Protein AF-0000000079571128 (afdb_homodimer)

Secondary structure (DSSP, 8-state):
--EEEEEE--TT--HHHHHHHHHHHTT-SEEEEEEES-S--SSGGGGTSS-THHHHH--S-HHHHHHHHHHHTTT-SS-EEEEEE-TT-GGGHHHHS-TTPEEEEEESSHHHHHHHHHHHHTT-EEEEEE--GGG---HHHHHHHHHHT---TTTS-HHHHHHHHHHHHHHH-/--EEEEEE--TT--HHHHHHHHHHHTT-SEEEEEEES-S--SSGGGGSSS--TTGGG--S-HHHHHHHHHHHTTT-SS-EEEEEE-TT-GGGHHHHS-TTPEEEEEESSHHHHHHHHHHHHTT-EEEEEE--GGG---HHHHHHHHHHT---TTTS-HHHHHHHHHHHHHHH-

Foldseek 3Di:
DAEAEEEEQPLPPWDVNLVLLQVRLVVGQEYEYEHEPQDLPPDPVPPDDDCPPSCLSRVDHSVLNVLLVVLSCPPHPHHYHYFYAYLVCLVCRCVTPNLNYEYEFEDPDVVRVVVQVSNVVSRHHYDYHYDHNVPDADSVNVSVCVVVVHDCVVIHPPSSVVSVVVVVVVVVD/DAEAEEEEQPLPPWDVNLVLLQVRLVVGQEYEYEHEPQDLVPQPVPPDDDPNPSCLSRVDHSVLNVLLVVLSCPPHPHHYHYFYAYLVCLVCRCVTPNLNYEYEFEDLDVVRVVVQVSNVVSRHHYDYHYDHNVPDADSVNVSVCVVVVHDCVVIHPPSSVVSVVVVVVVVVD

Nearest PDB structures (foldseek):
  1m8k-assembly1_A  TM=7.897E-01  e=5.156E-08  Methanothermobacter thermautotrophicus
  3nba-assembly2_B  TM=7.333E-01  e=2.481E-07  Mycobacterium tuberculosis
  7yy8-assembly1_B-2  TM=7.294E-01  e=2.642E-07  Mycobacteroides abscessus
  2qjo-assembly1_B-2  TM=7.359E-01  e=4.651E-07  Synechocystis sp. PCC 6803
  5o0c-assembly1_C  TM=7.384E-01  e=4.651E-07  Mycobacteroides abscessus ATCC 19977

Organism: NCBI:txid1891644

Structure (mmCIF, N/CA/C/O backbone):
data_AF-0000000079571128-model_v1
#
loop_
_entity.id
_entity.type
_entity.pdbx_description
1 polymer 'Adenylyltransferase/cytidyltransferase family protein'
#
loop_
_atom_site.group_PDB
_atom_site.id
_atom_site.type_symbol
_atom_site.label_atom_id
_atom_site.label_alt_id
_atom_site.label_comp_id
_atom_site.label_asym_id
_atom_site.label_entity_id
_atom_site.label_seq_id
_atom_site.pdbx_PDB_ins_code
_atom_site.Cartn_x
_atom_site.Cartn_y
_atom_site.Cartn_z
_atom_site.occupancy
_atom_site.B_iso_or_equiv
_atom_site.auth_seq_id
_atom_site.auth_comp_id
_atom_site.auth_asym_id
_atom_site.auth_atom_id
_atom_site.pdbx_PDB_model_num
ATOM 1 N N . MET A 1 1 ? 20.047 -2.426 5.281 1 88.81 1 MET A N 1
ATOM 2 C CA . MET A 1 1 ? 18.891 -3.318 5.266 1 88.81 1 MET A CA 1
ATOM 3 C C . MET A 1 1 ? 18.719 -3.967 3.896 1 88.81 1 MET A C 1
ATOM 5 O O . MET A 1 1 ? 18.734 -3.279 2.873 1 88.81 1 MET A O 1
ATOM 9 N N . SER A 1 2 ? 18.703 -5.371 3.82 1 96.94 2 SER A N 1
ATOM 10 C CA . SER A 1 2 ? 18.5 -6.07 2.555 1 96.94 2 SER A CA 1
ATOM 11 C C . SER A 1 2 ? 17.016 -6.219 2.238 1 96.94 2 SER A C 1
ATOM 13 O O . SER A 1 2 ? 16.219 -6.461 3.135 1 96.94 2 SER A O 1
ATOM 15 N N . LEU A 1 3 ? 16.719 -6.055 0.948 1 98.25 3 LEU A N 1
ATOM 16 C CA . LEU A 1 3 ? 15.32 -6.059 0.52 1 98.25 3 LEU A CA 1
ATOM 17 C C . LEU A 1 3 ? 15.062 -7.168 -0.492 1 98.25 3 LEU A C 1
ATOM 19 O O . LEU A 1 3 ? 15.875 -7.387 -1.397 1 98.25 3 LEU A O 1
ATOM 23 N N . ALA A 1 4 ? 14.023 -7.891 -0.312 1 98.88 4 ALA A N 1
ATOM 24 C CA . ALA A 1 4 ? 13.484 -8.812 -1.306 1 98.88 4 ALA A CA 1
ATOM 25 C C . ALA A 1 4 ? 12.102 -8.367 -1.782 1 98.88 4 ALA A C 1
ATOM 27 O O . ALA A 1 4 ? 11.367 -7.715 -1.038 1 98.88 4 ALA A O 1
ATOM 28 N N . CYS A 1 5 ? 11.812 -8.75 -2.994 1 98.88 5 CYS A N 1
ATOM 29 C CA . CYS A 1 5 ? 10.523 -8.359 -3.541 1 98.88 5 CYS A CA 1
ATOM 30 C C . CYS A 1 5 ? 9.898 -9.5 -4.34 1 98.88 5 CYS A C 1
ATOM 32 O O . CYS A 1 5 ? 10.594 -10.188 -5.086 1 98.88 5 CYS A O 1
ATOM 34 N N . VAL A 1 6 ? 8.664 -9.695 -4.105 1 98.81 6 VAL A N 1
ATOM 35 C CA . VAL A 1 6 ? 7.855 -10.578 -4.941 1 98.81 6 VAL A CA 1
ATOM 36 C C . VAL A 1 6 ? 6.734 -9.773 -5.602 1 98.81 6 VAL A C 1
ATOM 38 O O . VAL A 1 6 ? 5.984 -9.07 -4.922 1 98.81 6 VAL A O 1
ATOM 41 N N . THR A 1 7 ? 6.656 -9.891 -6.918 1 98.25 7 THR A N 1
ATOM 42 C CA . THR A 1 7 ? 5.617 -9.188 -7.656 1 98.25 7 THR A CA 1
ATOM 43 C C . THR A 1 7 ? 4.551 -10.156 -8.156 1 98.25 7 THR A C 1
ATOM 45 O O . THR A 1 7 ? 4.852 -11.312 -8.461 1 98.25 7 THR A O 1
ATOM 48 N N . GLY A 1 8 ? 3.34 -9.68 -8.188 1 96.62 8 GLY A N 1
ATOM 49 C CA . GLY A 1 8 ? 2.223 -10.461 -8.695 1 96.62 8 GLY A CA 1
ATOM 50 C C . GLY A 1 8 ? 0.918 -9.688 -8.727 1 96.62 8 GLY A C 1
ATOM 51 O O . GLY A 1 8 ? 0.797 -8.641 -8.094 1 96.62 8 GLY A O 1
ATOM 52 N N . ARG A 1 9 ? -0.008 -10.25 -9.5 1 95.12 9 ARG A N 1
ATOM 53 C CA . ARG A 1 9 ? -1.329 -9.625 -9.531 1 95.12 9 ARG A CA 1
ATOM 54 C C . ARG A 1 9 ? -2.1 -9.922 -8.25 1 95.12 9 ARG A C 1
ATOM 56 O O . ARG A 1 9 ? -2.904 -9.102 -7.801 1 95.12 9 ARG A O 1
ATOM 63 N N . PHE A 1 10 ? -2.037 -11.117 -7.695 1 97.19 10 PHE A N 1
ATOM 64 C CA . PHE A 1 10 ? -2.643 -11.547 -6.438 1 97.19 10 PHE A CA 1
ATOM 65 C C . PHE A 1 10 ? -4.16 -11.406 -6.492 1 97.19 10 PHE A C 1
ATOM 67 O O . PHE A 1 10 ? -4.762 -10.773 -5.621 1 97.19 10 PHE A O 1
ATOM 74 N N . GLN A 1 11 ? -4.758 -12.172 -7.457 1 94.88 11 GLN A N 1
ATOM 75 C CA . GLN A 1 11 ? -6.184 -12.078 -7.742 1 94.88 11 GLN A CA 1
ATOM 76 C C . GLN A 1 11 ? -6.875 -13.43 -7.543 1 94.88 11 GLN A C 1
ATOM 78 O O . GLN A 1 11 ? -7.617 -13.891 -8.414 1 94.88 11 GLN A O 1
ATOM 83 N N . PRO A 1 12 ? -6.777 -14.117 -6.543 1 96.38 12 PRO A N 1
ATOM 84 C CA . PRO A 1 12 ? -6.168 -13.68 -5.285 1 96.38 12 PRO A CA 1
ATOM 85 C C . PRO A 1 12 ? -4.809 -14.32 -5.027 1 96.38 12 PRO A C 1
ATOM 87 O O . PRO A 1 12 ? -4.348 -15.141 -5.824 1 96.38 12 PRO A O 1
ATOM 90 N N . VAL A 1 13 ? -4.172 -13.867 -3.965 1 98.12 13 VAL A N 1
ATOM 91 C CA . VAL A 1 13 ? -2.975 -14.539 -3.465 1 98.12 13 VAL A CA 1
ATOM 92 C C . VAL A 1 13 ? -3.305 -15.984 -3.109 1 98.12 13 VAL A C 1
ATOM 94 O O . VAL A 1 13 ? -4.398 -16.281 -2.619 1 98.12 13 VAL A O 1
ATOM 97 N N . HIS A 1 14 ? -2.422 -16.891 -3.344 1 97.75 14 HIS A N 1
ATOM 98 C CA . HIS A 1 14 ? -2.631 -18.297 -3.045 1 97.75 14 HIS A CA 1
ATOM 99 C C . HIS A 1 14 ? -1.377 -18.922 -2.441 1 97.75 14 HIS A C 1
ATOM 101 O O . HIS A 1 14 ? -0.387 -18.234 -2.197 1 97.75 14 HIS A O 1
ATOM 107 N N . ARG A 1 15 ? -1.42 -20.203 -2.174 1 97.25 15 ARG A N 1
ATOM 108 C CA . ARG A 1 15 ? -0.417 -20.891 -1.362 1 97.25 15 ARG A CA 1
ATOM 109 C C . ARG A 1 15 ? 0.962 -20.797 -2.004 1 97.25 15 ARG A C 1
ATOM 111 O O . ARG A 1 15 ? 1.968 -20.641 -1.309 1 97.25 15 ARG A O 1
ATOM 118 N N . GLN A 1 16 ? 1.029 -20.906 -3.279 1 97.06 16 GLN A N 1
ATOM 119 C CA . GLN A 1 16 ? 2.334 -20.906 -3.932 1 97.06 16 GLN A CA 1
ATOM 120 C C . GLN A 1 16 ? 2.963 -19.516 -3.904 1 97.06 16 GLN A C 1
ATOM 122 O O . GLN A 1 16 ? 4.188 -19.391 -3.924 1 97.06 16 GLN A O 1
ATOM 127 N N . HIS A 1 17 ? 2.131 -18.438 -3.906 1 97.88 17 HIS A N 1
ATOM 128 C CA . HIS A 1 17 ? 2.668 -17.109 -3.629 1 97.88 17 HIS A CA 1
ATOM 129 C C . HIS A 1 17 ? 3.299 -17.047 -2.242 1 97.88 17 HIS A C 1
ATOM 131 O O . HIS A 1 17 ? 4.414 -16.547 -2.084 1 97.88 17 HIS A O 1
ATOM 137 N N . VAL A 1 18 ? 2.58 -17.594 -1.274 1 98.12 18 VAL A N 1
ATOM 138 C CA . VAL A 1 18 ? 3.027 -17.531 0.113 1 98.12 18 VAL A CA 1
ATOM 139 C C . VAL A 1 18 ? 4.344 -18.297 0.263 1 98.12 18 VAL A C 1
ATOM 141 O O . VAL A 1 18 ? 5.25 -17.844 0.969 1 98.12 18 VAL A O 1
ATOM 144 N N . GLU A 1 19 ? 4.422 -19.406 -0.371 1 97.12 19 GLU A N 1
ATOM 145 C CA . GLU A 1 19 ? 5.684 -20.141 -0.37 1 97.12 19 GLU A CA 1
ATOM 146 C C . GLU A 1 19 ? 6.828 -19.281 -0.884 1 97.12 19 GLU A C 1
ATOM 148 O O . GLU A 1 19 ? 7.922 -19.297 -0.321 1 97.12 19 GLU A O 1
ATOM 153 N N . LEU A 1 20 ? 6.578 -18.547 -1.924 1 98.19 20 LEU A N 1
ATOM 154 C CA . LEU A 1 20 ? 7.59 -17.672 -2.504 1 98.19 20 LEU A CA 1
ATOM 155 C C . LEU A 1 20 ? 7.914 -16.516 -1.566 1 98.19 20 LEU A C 1
ATOM 157 O O . LEU A 1 20 ? 9.07 -16.094 -1.464 1 98.19 20 LEU A O 1
ATOM 161 N N . PHE A 1 21 ? 6.863 -15.969 -0.876 1 98.75 21 PHE A N 1
ATOM 162 C CA . PHE A 1 21 ? 7.09 -14.938 0.132 1 98.75 21 PHE A CA 1
ATOM 163 C C . PHE A 1 21 ? 8.078 -15.422 1.188 1 98.75 21 PHE A C 1
ATOM 165 O O . PHE A 1 21 ? 9.039 -14.719 1.517 1 98.75 21 PHE A O 1
ATOM 172 N N . ILE A 1 22 ? 7.84 -16.625 1.627 1 98.31 22 ILE A N 1
ATOM 173 C CA . ILE A 1 22 ? 8.648 -17.188 2.703 1 98.31 22 ILE A CA 1
ATOM 174 C C . ILE A 1 22 ? 10.078 -17.406 2.215 1 98.31 22 ILE A C 1
ATOM 176 O O . ILE A 1 22 ? 11.039 -17.062 2.908 1 98.31 22 ILE A O 1
ATOM 180 N N . ARG A 1 23 ? 10.188 -17.922 1.008 1 97.81 23 ARG A N 1
ATOM 181 C CA . ARG A 1 23 ? 11.5 -18.141 0.417 1 97.81 23 ARG A CA 1
ATOM 182 C C . ARG A 1 23 ? 12.266 -16.828 0.298 1 97.81 23 ARG A C 1
ATOM 184 O O . ARG A 1 23 ? 13.445 -16.75 0.653 1 97.81 23 ARG A O 1
ATOM 191 N N . ALA A 1 24 ? 11.656 -15.789 -0.215 1 98.62 24 ALA A N 1
ATOM 192 C CA . ALA A 1 24 ? 12.266 -14.469 -0.375 1 98.62 24 ALA A CA 1
ATOM 193 C C . ALA A 1 24 ? 12.625 -13.867 0.979 1 98.62 24 ALA A C 1
ATOM 195 O O . ALA A 1 24 ? 13.703 -13.297 1.142 1 98.62 24 ALA A O 1
ATOM 196 N N . ALA A 1 25 ? 11.758 -14.039 1.938 1 98.44 25 ALA A N 1
ATOM 197 C CA . ALA A 1 25 ? 11.922 -13.469 3.271 1 98.44 25 ALA A CA 1
ATOM 198 C C . ALA A 1 25 ? 13.133 -14.078 3.977 1 98.44 25 ALA A C 1
ATOM 200 O O . ALA A 1 25 ? 13.75 -13.438 4.828 1 9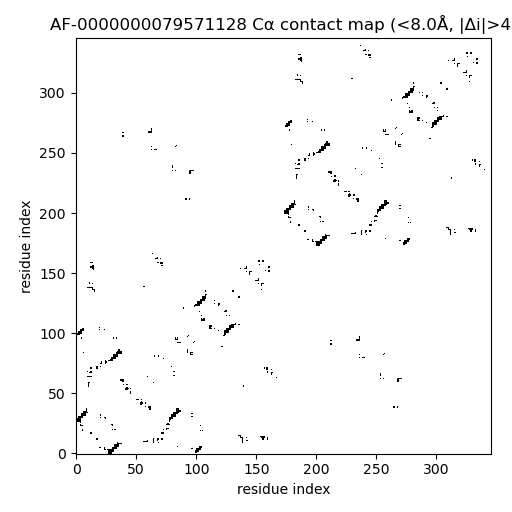8.44 25 ALA A O 1
ATOM 201 N N . GLN A 1 26 ? 13.469 -15.273 3.611 1 97.81 26 GLN A N 1
ATOM 202 C CA . GLN A 1 26 ? 14.609 -15.945 4.215 1 97.81 26 GLN A CA 1
ATOM 203 C C . GLN A 1 26 ? 15.922 -15.328 3.752 1 97.81 26 GLN A C 1
ATOM 205 O O . GLN A 1 26 ? 16.969 -15.555 4.363 1 97.81 26 GLN A O 1
ATOM 210 N N . GLU A 1 27 ? 15.844 -14.508 2.771 1 97.88 27 GLU A N 1
ATOM 211 C CA . GLU A 1 27 ? 17.062 -13.992 2.17 1 97.88 27 GLU A CA 1
ATOM 212 C C . GLU A 1 27 ? 17.188 -12.484 2.355 1 97.88 27 GLU A C 1
ATOM 214 O O . GLU A 1 27 ? 18.078 -11.852 1.781 1 97.88 27 GLU A O 1
ATOM 219 N N . ALA A 1 28 ? 16.328 -11.883 3.111 1 98.5 28 ALA A N 1
ATOM 220 C CA . ALA A 1 28 ? 16.344 -10.43 3.252 1 98.5 28 ALA A CA 1
ATOM 221 C C . ALA A 1 28 ? 15.805 -10 4.613 1 98.5 28 ALA A C 1
ATOM 223 O O . ALA A 1 28 ? 15.094 -10.766 5.27 1 98.5 28 ALA A O 1
ATOM 224 N N . ASP A 1 29 ? 16.125 -8.789 5.023 1 97.56 29 ASP A N 1
ATOM 225 C CA . ASP A 1 29 ? 15.656 -8.219 6.277 1 97.56 29 ASP A CA 1
ATOM 226 C C . ASP A 1 29 ? 14.211 -7.73 6.156 1 97.56 29 ASP A C 1
ATOM 228 O O . ASP A 1 29 ? 13.531 -7.52 7.16 1 97.56 29 ASP A O 1
ATOM 232 N N . HIS A 1 30 ? 13.781 -7.504 4.938 1 98.12 30 HIS A N 1
ATOM 233 C CA . HIS A 1 30 ? 12.477 -6.914 4.664 1 98.12 30 HIS A CA 1
ATOM 234 C C . HIS A 1 30 ? 11.906 -7.43 3.35 1 98.12 30 HIS A C 1
ATOM 236 O O . HIS A 1 30 ? 12.625 -7.535 2.352 1 98.12 30 HIS A O 1
ATOM 242 N N . LEU A 1 31 ? 10.633 -7.762 3.371 1 98.81 31 LEU A N 1
ATOM 243 C CA . LEU A 1 31 ? 9.969 -8.258 2.174 1 98.81 31 LEU A CA 1
ATOM 244 C C . LEU A 1 31 ? 9.008 -7.219 1.613 1 98.81 31 LEU A C 1
ATOM 246 O O . LEU A 1 31 ? 8.188 -6.66 2.35 1 98.81 31 LEU A O 1
ATOM 250 N N . ILE A 1 32 ? 9.164 -6.965 0.354 1 98.88 32 ILE A N 1
ATOM 251 C CA . ILE A 1 32 ? 8.211 -6.133 -0.375 1 98.88 32 ILE A CA 1
ATOM 252 C C . ILE A 1 32 ? 7.312 -7.012 -1.241 1 98.88 32 ILE A C 1
ATOM 254 O O . ILE A 1 32 ? 7.805 -7.84 -2.016 1 98.88 32 ILE A O 1
ATOM 258 N N . VAL A 1 33 ? 6.051 -6.938 -1.034 1 98.94 33 VAL A N 1
ATOM 259 C CA . VAL A 1 33 ? 5.066 -7.57 -1.906 1 98.94 33 VAL A CA 1
ATOM 260 C C . VAL A 1 33 ? 4.426 -6.516 -2.811 1 98.94 33 VAL A C 1
ATOM 262 O O . VAL A 1 33 ? 3.732 -5.617 -2.334 1 98.94 33 VAL A O 1
ATOM 265 N N . ALA A 1 34 ? 4.691 -6.648 -4.07 1 98.81 34 ALA A N 1
ATOM 266 C CA . ALA A 1 34 ? 4.32 -5.605 -5.023 1 98.81 34 ALA A CA 1
ATOM 267 C C . ALA A 1 34 ? 3.174 -6.062 -5.918 1 98.81 34 ALA A C 1
ATOM 269 O O . ALA A 1 34 ? 3.32 -7.02 -6.688 1 98.81 34 ALA A O 1
ATOM 270 N N . ILE A 1 35 ? 2.055 -5.395 -5.824 1 98.31 35 ILE A N 1
ATOM 271 C CA . ILE A 1 35 ? 0.854 -5.742 -6.578 1 98.31 35 ILE A CA 1
ATOM 272 C C . ILE A 1 35 ? 0.946 -5.172 -7.988 1 98.31 35 ILE A C 1
ATOM 274 O O . ILE A 1 35 ? 0.92 -3.951 -8.172 1 98.31 35 ILE A O 1
ATOM 278 N N . THR A 1 36 ? 1.021 -6.066 -8.953 1 96.25 36 THR A N 1
ATOM 279 C CA . THR A 1 36 ? 1.07 -5.625 -10.336 1 96.25 36 THR A CA 1
ATOM 280 C C . THR A 1 36 ? -0.332 -5.328 -10.859 1 96.25 36 THR A C 1
ATOM 282 O O . THR A 1 36 ? -1.322 -5.809 -10.305 1 96.25 36 THR A O 1
ATOM 285 N N . ASN A 1 37 ? -0.408 -4.41 -11.891 1 90.38 37 ASN A N 1
ATOM 286 C CA . ASN A 1 37 ? -1.689 -3.99 -12.445 1 90.38 37 ASN A CA 1
ATOM 287 C C . ASN A 1 37 ? -2.658 -3.549 -11.352 1 90.38 37 ASN A C 1
ATOM 289 O O . ASN A 1 37 ? -3.754 -4.098 -11.227 1 90.38 37 ASN A O 1
ATOM 293 N N . PRO A 1 38 ? -2.295 -2.529 -10.672 1 93.88 38 PRO A N 1
ATOM 294 C CA . PRO A 1 38 ? -3.066 -2.158 -9.484 1 93.88 38 PRO A CA 1
ATOM 295 C C . PRO A 1 38 ? -4.441 -1.586 -9.828 1 93.88 38 PRO A C 1
ATOM 297 O O . PRO A 1 38 ? -5.371 -1.688 -9.023 1 93.88 38 PRO A O 1
ATOM 300 N N . ASP A 1 39 ? -4.559 -0.926 -10.961 1 88.06 39 ASP A N 1
ATOM 301 C CA . ASP A 1 39 ? -5.844 -0.371 -11.375 1 88.06 39 ASP A CA 1
ATOM 302 C C . ASP A 1 39 ? -6.703 -1.431 -12.062 1 88.06 39 ASP A C 1
ATOM 304 O O . ASP A 1 39 ? -6.219 -2.164 -12.93 1 88.06 39 ASP A O 1
ATOM 308 N N . PRO A 1 40 ? -7.859 -1.557 -11.562 1 68.69 40 PRO A N 1
ATOM 309 C CA . PRO A 1 40 ? -8.672 -2.561 -12.25 1 68.69 40 PRO A CA 1
ATOM 310 C C . PRO A 1 40 ? -8.945 -2.195 -13.711 1 68.69 40 PRO A C 1
ATOM 312 O O . PRO A 1 40 ? -9.141 -1.021 -14.031 1 68.69 40 PRO A O 1
ATOM 315 N N . GLY A 1 41 ? -8.25 -1.6 -14.688 1 52.97 41 GLY A N 1
ATOM 316 C CA . GLY A 1 41 ? -8.766 -1.247 -16 1 52.97 41 GLY A CA 1
ATOM 317 C C . GLY A 1 41 ? -10.234 -1.599 -16.172 1 52.97 41 GLY A C 1
ATOM 318 O O . GLY A 1 41 ? -11.062 -0.722 -16.438 1 52.97 41 GLY A O 1
ATOM 319 N N . ALA A 1 42 ? -10.602 -2.912 -16.844 1 39.16 42 ALA A N 1
ATOM 320 C CA . ALA A 1 42 ? -11.484 -3.613 -17.766 1 39.16 42 ALA A CA 1
ATOM 321 C C . ALA A 1 42 ? -12.719 -4.145 -17.047 1 39.16 42 ALA A C 1
ATOM 323 O O . ALA A 1 42 ? -13.453 -4.977 -17.578 1 39.16 42 ALA A O 1
ATOM 324 N N . ARG A 1 43 ? -12.875 -3.854 -15.914 1 38 43 ARG A N 1
ATOM 325 C CA . ARG A 1 43 ? -14.086 -4.508 -15.422 1 38 43 ARG A CA 1
ATOM 326 C C . ARG A 1 43 ? -15.328 -3.936 -16.078 1 38 43 ARG A C 1
ATOM 328 O O . ARG A 1 43 ? -16.297 -4.66 -16.328 1 38 43 ARG A O 1
ATOM 335 N N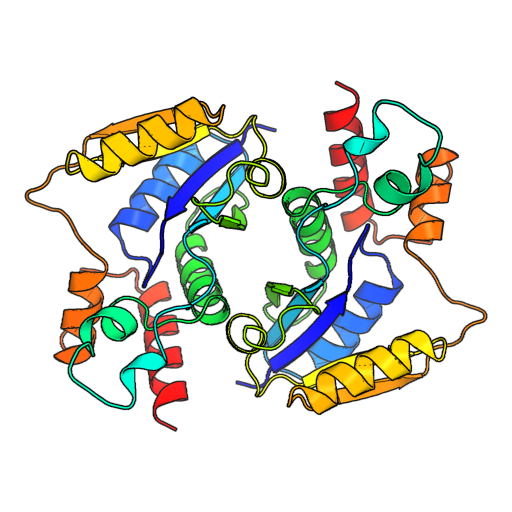 . HIS A 1 44 ? -15.555 -2.559 -15.852 1 36.84 44 HIS A N 1
ATOM 336 C CA . HIS A 1 44 ? -16.875 -2.002 -16.125 1 36.84 44 HIS A CA 1
ATOM 337 C C . HIS A 1 44 ? -17.25 -2.186 -17.594 1 36.84 44 HIS A C 1
ATOM 339 O O . HIS A 1 44 ? -18.375 -1.873 -17.984 1 36.84 44 HIS A O 1
ATOM 345 N N . LEU A 1 45 ? -16.375 -2.021 -18.547 1 34.47 45 LEU A N 1
ATOM 346 C CA . LEU A 1 45 ? -17.156 -2.168 -19.766 1 34.47 45 LEU A CA 1
ATOM 347 C C . LEU A 1 45 ? -18.016 -3.418 -19.719 1 34.47 45 LEU A C 1
ATOM 349 O O . LEU A 1 45 ? -18.625 -3.809 -20.719 1 34.47 45 LEU A O 1
ATOM 353 N N . ALA A 1 46 ? -17.609 -4.219 -18.719 1 31.39 46 ALA A N 1
ATOM 354 C CA . ALA A 1 46 ? -18.359 -5.457 -18.922 1 31.39 46 ALA A CA 1
ATOM 355 C C . ALA A 1 46 ? -19.812 -5.293 -18.531 1 31.39 46 ALA A C 1
ATOM 357 O O . ALA A 1 46 ? -20.547 -6.281 -18.359 1 31.39 46 ALA A O 1
ATOM 358 N N . LYS A 1 47 ? -20.266 -4.188 -17.922 1 37.75 47 LYS A N 1
ATOM 359 C CA . LYS A 1 47 ? -21.688 -4.41 -17.703 1 37.75 47 LYS A CA 1
ATOM 360 C C . LYS A 1 47 ? -22.344 -4.996 -18.953 1 37.75 47 LYS A C 1
ATOM 362 O O . LYS A 1 47 ? -23.5 -5.441 -18.891 1 37.75 47 LYS A O 1
ATOM 367 N N . GLN A 1 48 ? -22.281 -4.305 -20.109 1 31.81 48 GLN A N 1
ATOM 368 C CA . GLN A 1 48 ? -23.141 -4.73 -21.203 1 31.81 48 GLN A CA 1
ATOM 369 C C . GLN A 1 48 ? -22.75 -6.117 -21.703 1 31.81 48 GLN A C 1
ATOM 371 O O . GLN A 1 48 ? -23.609 -6.977 -21.906 1 31.81 48 GLN A O 1
ATOM 376 N N . SER A 1 49 ? -21.906 -6.117 -22.953 1 30.03 49 SER A N 1
ATOM 377 C CA . SER A 1 49 ? -21.812 -7.25 -23.875 1 30.03 49 SER A CA 1
ATOM 378 C C . SER A 1 49 ? -21.047 -8.414 -23.219 1 30.03 49 SER A C 1
ATOM 380 O O . SER A 1 49 ? -20.438 -8.25 -22.172 1 30.03 49 SER A O 1
ATOM 382 N N . ALA A 1 50 ? -20.453 -9.32 -24.141 1 32.88 50 ALA A N 1
ATOM 383 C CA . ALA A 1 50 ? -19.984 -10.695 -24.25 1 32.88 50 ALA A CA 1
ATOM 384 C C . ALA A 1 50 ? -18.766 -10.93 -23.359 1 32.88 50 ALA A C 1
ATOM 386 O O . ALA A 1 50 ? -18.312 -12.07 -23.203 1 32.88 50 ALA A O 1
ATOM 387 N N . HIS A 1 51 ? -17.734 -9.992 -23.141 1 34.66 51 HIS A N 1
ATOM 388 C CA . HIS A 1 51 ? -16.406 -10.383 -22.688 1 34.66 51 HIS A CA 1
ATOM 389 C C . HIS A 1 51 ? -16.312 -10.359 -21.156 1 34.66 51 HIS A C 1
ATOM 391 O O . HIS A 1 51 ? -15.891 -9.359 -20.578 1 34.66 51 HIS A O 1
ATOM 397 N N . ARG A 1 52 ? -17.094 -10.836 -20.312 1 38.56 52 ARG A N 1
ATOM 398 C CA . ARG A 1 52 ? -17.188 -11.453 -19 1 38.56 52 ARG A CA 1
ATOM 399 C C . ARG A 1 52 ? -15.82 -11.93 -18.516 1 38.56 52 ARG A C 1
ATOM 401 O O . ARG A 1 52 ? -15.633 -12.242 -17.344 1 38.56 52 ARG A O 1
ATOM 408 N N . HIS A 1 53 ? -14.953 -12.203 -19.453 1 40.84 53 HIS A N 1
ATOM 409 C CA . HIS A 1 53 ? -13.719 -12.922 -19.156 1 40.84 53 HIS A CA 1
ATOM 410 C C . HIS A 1 53 ? -12.734 -12.039 -18.406 1 40.84 53 HIS A C 1
ATOM 412 O O . HIS A 1 53 ? -12.031 -12.508 -17.516 1 40.84 53 HIS A O 1
ATOM 418 N N . LEU A 1 54 ? -12.625 -10.625 -18.719 1 46.84 54 LEU A N 1
ATOM 419 C CA . LEU A 1 54 ? -11.562 -9.797 -18.172 1 46.84 54 LEU A CA 1
ATOM 420 C C . LEU A 1 54 ? -11.875 -9.398 -16.734 1 46.84 54 LEU A C 1
ATOM 422 O O . LEU A 1 54 ? -10.992 -9.406 -15.875 1 46.84 54 LEU A O 1
ATOM 426 N N . GLU A 1 55 ? -13.102 -8.977 -16.375 1 53.56 55 GLU A N 1
ATOM 427 C CA . GLU A 1 55 ? -13.539 -8.75 -14.992 1 53.56 55 GLU A CA 1
ATOM 428 C C . GLU A 1 55 ? -13.445 -10.031 -14.164 1 53.56 55 GLU A C 1
ATOM 430 O O . GLU A 1 55 ? -13.109 -9.984 -12.984 1 53.56 55 GLU A O 1
ATOM 435 N N . SER A 1 56 ? -13.508 -11.07 -14.977 1 63.62 56 SER A N 1
ATOM 436 C CA . SER A 1 56 ? -13.484 -12.367 -14.305 1 63.62 56 SER A CA 1
ATOM 437 C C . SER A 1 56 ? -12.078 -12.727 -13.836 1 63.62 56 SER A C 1
ATOM 439 O O . SER A 1 56 ? -11.914 -13.484 -12.883 1 63.62 56 SER A O 1
ATOM 441 N N . ALA A 1 57 ? -11.195 -11.953 -14.523 1 70.75 57 ALA A N 1
ATOM 442 C CA . ALA A 1 57 ? -9.82 -12.305 -14.164 1 70.75 57 ALA A CA 1
ATOM 443 C C . ALA A 1 57 ? -9.305 -11.438 -13.023 1 70.75 57 ALA A C 1
ATOM 445 O O . ALA A 1 57 ? -8.305 -11.766 -12.383 1 70.75 57 ALA A O 1
ATOM 446 N N . ASN A 1 58 ? -10.016 -10.312 -12.773 1 75.81 58 ASN A N 1
ATOM 447 C CA . ASN A 1 58 ? -9.578 -9.367 -11.742 1 75.81 58 ASN A CA 1
ATOM 448 C C . ASN A 1 58 ? -10.742 -8.922 -10.859 1 75.81 58 ASN A C 1
ATOM 450 O O . ASN A 1 58 ? -11.031 -7.73 -10.773 1 75.81 58 ASN A O 1
ATOM 454 N N . PRO A 1 59 ? -11.219 -9.875 -10.141 1 86.75 59 PRO A N 1
ATOM 455 C CA . PRO A 1 59 ? -12.445 -9.562 -9.406 1 86.75 59 PRO A CA 1
ATOM 456 C C . PRO A 1 59 ? -12.188 -8.734 -8.148 1 86.75 59 PRO A C 1
ATOM 458 O O . PRO A 1 59 ? -13.109 -8.125 -7.605 1 86.75 59 PRO A O 1
ATOM 461 N N . PHE A 1 60 ? -10.977 -8.695 -7.668 1 94 60 PHE A N 1
ATOM 462 C CA . PHE A 1 60 ? -10.719 -8.031 -6.398 1 94 60 PHE A CA 1
ATOM 463 C C . PHE A 1 60 ? -10.07 -6.664 -6.625 1 94 60 PHE A C 1
ATOM 465 O O . PHE A 1 60 ? -9.141 -6.539 -7.418 1 94 60 PHE A O 1
ATOM 472 N N . SER A 1 61 ? -10.617 -5.645 -5.934 1 95 61 SER A N 1
ATOM 473 C CA . SER A 1 61 ? -10.031 -4.309 -5.957 1 95 61 SER A CA 1
ATOM 474 C C . SER A 1 61 ? -8.648 -4.293 -5.301 1 95 61 SER A C 1
ATOM 476 O O . SER A 1 61 ? -8.25 -5.273 -4.672 1 95 61 SER A O 1
ATOM 478 N N . TYR A 1 62 ? -7.934 -3.23 -5.527 1 97.12 62 TYR A N 1
ATOM 479 C CA . TYR A 1 62 ? -6.637 -3.096 -4.871 1 97.12 62 TYR A CA 1
ATOM 480 C C . TYR A 1 62 ? -6.777 -3.244 -3.359 1 97.12 62 TYR A C 1
ATOM 482 O O . TYR A 1 62 ? -5.996 -3.959 -2.727 1 97.12 62 TYR A O 1
ATOM 490 N N . PHE A 1 63 ? -7.797 -2.566 -2.77 1 97 63 PHE A N 1
ATOM 491 C CA . PHE A 1 63 ? -8.039 -2.637 -1.334 1 97 63 PHE A CA 1
ATOM 492 C C . PHE A 1 63 ? -8.242 -4.082 -0.89 1 97 63 PHE A C 1
ATOM 494 O O . PHE A 1 63 ? -7.625 -4.531 0.076 1 97 63 PHE A O 1
ATOM 501 N N . GLU A 1 64 ? -9.039 -4.789 -1.588 1 96.38 64 GLU A N 1
ATOM 502 C CA . GLU A 1 64 ? -9.336 -6.176 -1.246 1 96.38 64 GLU A CA 1
ATOM 503 C C . GLU A 1 64 ? -8.094 -7.055 -1.372 1 96.38 64 GLU A C 1
ATOM 505 O O . GLU A 1 64 ? -7.863 -7.93 -0.536 1 96.38 64 GLU A O 1
ATOM 510 N N . ARG A 1 65 ? -7.34 -6.797 -2.402 1 97.88 65 ARG A N 1
ATOM 511 C CA . ARG A 1 65 ? -6.109 -7.562 -2.588 1 97.88 65 ARG A CA 1
ATOM 512 C C . ARG A 1 65 ? -5.137 -7.32 -1.438 1 97.88 65 ARG A C 1
ATOM 514 O O . ARG A 1 65 ? -4.465 -8.25 -0.983 1 97.88 65 ARG A O 1
ATOM 521 N N . VAL A 1 66 ? -5.066 -6.094 -0.942 1 98.5 66 VAL A N 1
ATOM 522 C CA . VAL A 1 66 ? -4.203 -5.789 0.194 1 98.5 66 VAL A CA 1
ATOM 523 C C . VAL A 1 66 ? -4.688 -6.547 1.428 1 98.5 66 VAL A C 1
ATOM 525 O O . VAL A 1 66 ? -3.883 -7.102 2.18 1 98.5 66 VAL A O 1
ATOM 528 N N . GLN A 1 67 ? -6 -6.605 1.648 1 97.25 67 GLN A N 1
ATOM 529 C CA . GLN A 1 67 ? -6.535 -7.348 2.785 1 97.25 67 GLN A CA 1
ATOM 530 C C . GLN A 1 67 ? -6.137 -8.82 2.719 1 97.25 67 GLN A C 1
ATOM 532 O O . GLN A 1 67 ? -5.715 -9.398 3.723 1 97.25 67 GLN A O 1
ATOM 537 N N . LEU A 1 68 ? -6.23 -9.344 1.562 1 98.19 68 LEU A N 1
ATOM 538 C CA . LEU A 1 68 ? -5.879 -10.75 1.368 1 98.19 68 LEU A CA 1
ATOM 539 C C . LEU A 1 68 ? -4.383 -10.969 1.583 1 98.19 68 LEU A C 1
ATOM 541 O O . LEU A 1 68 ? -3.98 -11.945 2.215 1 98.19 68 LEU A O 1
ATOM 545 N N . LEU A 1 69 ? -3.604 -10.055 1.142 1 98.75 69 LEU A N 1
ATOM 546 C CA . LEU A 1 69 ? -2.154 -10.164 1.273 1 98.75 69 LEU A CA 1
ATOM 547 C C . LEU A 1 69 ? -1.728 -10.023 2.73 1 98.75 69 LEU A C 1
ATOM 549 O O . LEU A 1 69 ? -0.79 -10.688 3.176 1 98.75 69 LEU A O 1
ATOM 553 N N . GLN A 1 70 ? -2.4 -9.109 3.42 1 98.25 70 GLN A N 1
ATOM 554 C CA . GLN A 1 70 ? -2.086 -8.969 4.836 1 98.25 70 GLN A CA 1
ATOM 555 C C . GLN A 1 70 ? -2.309 -10.281 5.586 1 98.25 70 GLN A C 1
ATOM 557 O O . GLN A 1 70 ? -1.513 -10.648 6.449 1 98.25 70 GLN A O 1
ATOM 562 N N . ALA A 1 71 ? -3.338 -10.992 5.234 1 97.94 71 ALA A N 1
ATOM 563 C CA . ALA A 1 71 ? -3.596 -12.297 5.828 1 97.94 71 ALA A CA 1
ATOM 564 C C . ALA A 1 71 ? -2.52 -13.305 5.43 1 97.94 71 ALA A C 1
ATOM 566 O O . ALA A 1 71 ? -2.098 -14.125 6.246 1 97.94 71 ALA A O 1
ATOM 567 N N . ALA A 1 72 ? -2.078 -13.195 4.211 1 98.38 72 ALA A N 1
ATOM 568 C CA . ALA A 1 72 ? -1.087 -14.117 3.672 1 98.38 72 ALA A CA 1
ATOM 569 C C . ALA A 1 72 ? 0.275 -13.906 4.328 1 98.38 72 ALA A C 1
ATOM 571 O O . ALA A 1 72 ? 1.106 -14.82 4.352 1 98.38 72 ALA A O 1
ATOM 572 N N . LEU A 1 73 ? 0.513 -12.734 4.879 1 98.12 73 LEU A N 1
ATOM 573 C CA . LEU A 1 73 ? 1.84 -12.352 5.352 1 98.12 73 LEU A CA 1
ATOM 574 C C . LEU A 1 73 ? 1.99 -12.633 6.84 1 98.12 73 LEU A C 1
ATOM 576 O O . LEU A 1 73 ? 3.074 -12.461 7.402 1 98.12 73 LEU A O 1
ATOM 580 N N . ILE A 1 74 ? 0.94 -12.977 7.652 1 93.69 74 ILE A N 1
ATOM 581 C CA . ILE A 1 74 ? 0.966 -13.219 9.094 1 93.69 74 ILE A CA 1
ATOM 582 C C . ILE A 1 74 ? 2.029 -14.273 9.414 1 93.69 74 ILE A C 1
ATOM 584 O O . ILE A 1 74 ? 2.736 -14.156 10.422 1 93.69 74 ILE A O 1
ATOM 588 N N . GLY A 1 75 ? 2.477 -15.18 8.523 1 91.06 75 GLY A N 1
ATOM 589 C CA . GLY A 1 75 ? 3.436 -16.25 8.789 1 91.06 75 GLY A CA 1
ATOM 590 C C . GLY A 1 75 ? 4.805 -15.969 8.195 1 91.06 75 GLY A C 1
ATOM 591 O O . GLY A 1 75 ? 5.727 -16.781 8.344 1 91.06 75 GLY A O 1
ATOM 592 N N . VAL A 1 76 ? 4.961 -14.805 7.656 1 96.69 76 VAL A N 1
ATOM 593 C CA . VAL A 1 76 ? 6.246 -14.414 7.082 1 96.69 76 VAL A CA 1
ATOM 594 C C . VAL A 1 76 ? 7.156 -13.859 8.18 1 96.69 76 VAL A C 1
ATOM 596 O O . VAL A 1 76 ? 6.738 -13.008 8.961 1 96.69 76 VAL A O 1
ATOM 599 N N . PRO A 1 77 ? 8.422 -14.258 8.273 1 96.31 77 PRO A N 1
ATOM 600 C CA . PRO A 1 77 ? 9.266 -14.055 9.453 1 96.31 77 PRO A CA 1
ATOM 601 C C . PRO A 1 77 ? 9.922 -12.68 9.477 1 96.31 77 PRO A C 1
ATOM 603 O O . PRO A 1 77 ? 10.703 -12.375 10.383 1 96.31 77 PRO A O 1
ATOM 606 N N . VAL A 1 78 ? 9.742 -11.859 8.492 1 97.56 78 VAL A N 1
ATOM 607 C CA . VAL A 1 78 ? 10.336 -10.523 8.453 1 97.56 78 VAL A CA 1
ATOM 608 C C . VAL A 1 78 ? 9.25 -9.484 8.203 1 97.56 78 VAL A C 1
ATOM 610 O O . VAL A 1 78 ? 8.172 -9.812 7.695 1 97.56 78 VAL A O 1
ATOM 613 N N . PRO A 1 79 ? 9.508 -8.164 8.562 1 96.44 79 PRO A N 1
ATOM 614 C CA . PRO A 1 79 ? 8.539 -7.121 8.203 1 96.44 79 PRO A CA 1
ATOM 615 C C . PRO A 1 79 ? 8.281 -7.047 6.699 1 96.44 79 PRO A C 1
ATOM 617 O O . PRO A 1 79 ? 9.18 -7.32 5.902 1 96.44 79 PRO A O 1
ATOM 620 N N . SER A 1 80 ? 7.086 -6.715 6.41 1 98.06 80 SER A N 1
ATOM 621 C CA . SER A 1 80 ? 6.715 -6.676 5 1 98.06 80 SER A CA 1
ATOM 622 C C . SER A 1 80 ? 6.004 -5.375 4.648 1 98.06 80 SER A C 1
ATOM 624 O O . SER A 1 80 ? 5.387 -4.746 5.512 1 98.06 80 SER A O 1
ATOM 626 N N . THR A 1 81 ? 6.18 -5.012 3.424 1 98.06 81 THR A N 1
ATOM 627 C CA . THR A 1 81 ? 5.484 -3.859 2.857 1 98.06 81 THR A CA 1
ATOM 628 C C . THR A 1 81 ? 4.746 -4.25 1.582 1 98.06 81 THR A C 1
ATOM 630 O O . THR A 1 81 ? 5.277 -4.988 0.749 1 98.06 81 THR A O 1
ATOM 633 N N . ILE A 1 82 ? 3.51 -3.791 1.523 1 98.75 82 ILE A N 1
ATOM 634 C CA . ILE A 1 82 ? 2.74 -3.988 0.301 1 98.75 82 ILE A CA 1
ATOM 635 C C . ILE A 1 82 ? 2.699 -2.688 -0.499 1 98.75 82 ILE A C 1
ATOM 637 O O . ILE A 1 82 ? 2.387 -1.627 0.047 1 98.75 82 ILE A O 1
ATOM 641 N N . VAL A 1 83 ? 3.021 -2.746 -1.803 1 98.69 83 VAL A N 1
ATOM 642 C CA . VAL A 1 83 ? 3.051 -1.557 -2.648 1 98.69 83 VAL A CA 1
ATOM 643 C C . VAL A 1 83 ? 2.379 -1.857 -3.986 1 98.69 83 VAL A C 1
ATOM 645 O O . VAL A 1 83 ? 2.32 -3.014 -4.414 1 98.69 83 VAL A O 1
ATOM 648 N N . PRO A 1 84 ? 1.814 -0.798 -4.621 1 98 84 PRO A N 1
ATOM 649 C CA . PRO A 1 84 ? 1.471 -0.982 -6.035 1 98 84 PRO A CA 1
ATOM 650 C C . PRO A 1 84 ? 2.699 -1.031 -6.941 1 98 84 PRO A C 1
ATOM 652 O O . PRO A 1 84 ? 3.746 -0.473 -6.598 1 98 84 PRO A O 1
ATOM 655 N N . PHE A 1 85 ? 2.562 -1.737 -8.023 1 97.56 85 PHE A N 1
ATOM 656 C CA . PHE A 1 85 ? 3.674 -1.887 -8.953 1 97.56 85 PHE A CA 1
ATOM 657 C C . PHE A 1 85 ? 3.164 -2.053 -10.383 1 97.56 85 PHE A C 1
ATOM 659 O O . PHE A 1 85 ? 2.902 -3.172 -10.828 1 97.56 85 PHE A O 1
ATOM 666 N N . ASP A 1 86 ? 3.096 -0.979 -11.07 1 94.75 86 ASP A N 1
ATOM 667 C CA . ASP A 1 86 ? 2.615 -0.98 -12.445 1 94.75 86 ASP A CA 1
ATOM 668 C C . ASP A 1 86 ? 3.73 -1.368 -13.414 1 94.75 86 ASP A C 1
ATOM 670 O O . ASP A 1 86 ? 4.633 -0.57 -13.688 1 94.75 86 ASP A O 1
ATOM 674 N N . LEU A 1 87 ? 3.633 -2.498 -13.984 1 94.12 87 LEU A N 1
ATOM 675 C CA . LEU A 1 87 ? 4.676 -3.025 -14.859 1 94.12 87 LEU A CA 1
ATOM 676 C C . LEU A 1 87 ? 4.82 -2.17 -16.109 1 94.12 87 LEU A C 1
ATOM 678 O O . LEU A 1 87 ? 5.867 -2.184 -16.766 1 94.12 87 LEU A O 1
ATOM 682 N N . SER A 1 88 ? 3.824 -1.403 -16.422 1 92.38 88 SER A N 1
ATOM 683 C CA . SER A 1 88 ? 3.838 -0.608 -17.641 1 92.38 88 SER A CA 1
ATOM 684 C C . SER A 1 88 ? 4.492 0.749 -17.406 1 92.38 88 SER A C 1
ATOM 686 O O . SER A 1 88 ? 4.656 1.533 -18.344 1 92.38 88 SER A O 1
ATOM 688 N N . ARG A 1 89 ? 4.895 1.035 -16.203 1 93.62 89 ARG A N 1
ATOM 689 C CA . ARG A 1 89 ? 5.484 2.328 -15.875 1 93.62 89 ARG A CA 1
ATOM 690 C C . ARG A 1 89 ? 6.867 2.156 -15.258 1 93.62 89 ARG A C 1
ATOM 692 O O . ARG A 1 89 ? 7.086 2.549 -14.109 1 93.62 89 ARG A O 1
ATOM 699 N N . PRO A 1 90 ? 7.812 1.73 -16.062 1 94.25 90 PRO A N 1
ATOM 700 C CA . PRO A 1 90 ? 9.141 1.442 -15.516 1 94.25 90 PRO A CA 1
ATOM 701 C C . PRO A 1 90 ? 9.805 2.67 -14.891 1 94.25 90 PRO A C 1
ATOM 703 O O . PRO A 1 90 ? 10.641 2.537 -13.992 1 94.25 90 PRO A O 1
ATOM 706 N N . GLU A 1 91 ? 9.414 3.871 -15.32 1 92.75 91 GLU A N 1
ATOM 707 C CA . GLU A 1 91 ? 10.008 5.105 -14.812 1 92.75 91 GLU A CA 1
ATOM 708 C C . GLU A 1 91 ? 9.68 5.305 -13.336 1 92.75 91 GLU A C 1
ATOM 710 O O . GLU A 1 91 ? 10.359 6.066 -12.641 1 92.75 91 GLU A O 1
ATOM 715 N N . HIS A 1 92 ? 8.672 4.578 -12.844 1 94.31 92 HIS A N 1
ATOM 716 C CA . HIS A 1 92 ? 8.25 4.773 -11.461 1 94.31 92 HIS A CA 1
ATOM 717 C C . HIS A 1 92 ? 8.57 3.551 -10.609 1 94.31 92 HIS A C 1
ATOM 719 O O . HIS A 1 92 ? 8.328 3.549 -9.398 1 94.31 92 HIS A O 1
ATOM 725 N N . TRP A 1 93 ? 9.211 2.49 -11.109 1 97 93 TRP A N 1
ATOM 726 C CA . TRP A 1 93 ? 9.422 1.24 -10.391 1 97 93 TRP A CA 1
ATOM 727 C C . TRP A 1 93 ? 10.188 1.484 -9.094 1 97 93 TRP A C 1
ATOM 729 O O . TRP A 1 93 ? 9.797 0.996 -8.031 1 97 93 TRP A O 1
ATOM 739 N N . HIS A 1 94 ? 11.172 2.344 -9.156 1 95.75 94 HIS A N 1
ATOM 740 C CA . HIS A 1 94 ? 12.078 2.502 -8.023 1 95.75 94 HIS A CA 1
ATOM 741 C C . HIS A 1 94 ? 11.445 3.359 -6.926 1 95.75 94 HIS A C 1
ATOM 743 O O . HIS A 1 94 ? 11.938 3.393 -5.797 1 95.75 94 HIS A O 1
ATOM 749 N N . ASP A 1 95 ? 10.32 4.062 -7.262 1 95.19 95 ASP A N 1
ATOM 750 C CA . ASP A 1 95 ? 9.578 4.805 -6.25 1 95.19 95 ASP A CA 1
ATOM 751 C C . ASP A 1 95 ? 8.82 3.859 -5.316 1 95.19 95 ASP A C 1
ATOM 753 O O . ASP A 1 95 ? 8.531 4.211 -4.172 1 95.19 95 ASP A O 1
ATOM 757 N N . TYR A 1 96 ? 8.562 2.689 -5.82 1 97.88 96 TYR A N 1
ATOM 758 C CA . TYR A 1 96 ? 7.719 1.744 -5.09 1 97.88 96 TYR A CA 1
ATOM 759 C C . TYR A 1 96 ? 8.539 0.568 -4.578 1 97.88 96 TYR A C 1
ATOM 761 O O . TYR A 1 96 ? 8.281 0.053 -3.486 1 97.88 96 TYR A O 1
ATOM 769 N N . VAL A 1 97 ? 9.461 0.177 -5.371 1 98.38 97 VAL A N 1
ATOM 770 C CA . VAL A 1 97 ? 10.414 -0.873 -5.02 1 98.38 97 VAL A CA 1
ATOM 771 C C . VAL A 1 97 ? 11.844 -0.372 -5.234 1 98.38 97 VAL A C 1
ATOM 773 O O . VAL A 1 97 ? 12.273 -0.192 -6.375 1 98.38 97 VAL A O 1
ATOM 776 N N . PRO A 1 98 ? 12.547 -0.183 -4.152 1 97.25 98 PRO A N 1
ATOM 777 C CA . PRO A 1 98 ? 13.914 0.313 -4.297 1 97.25 98 PRO A CA 1
ATOM 778 C C . PRO A 1 98 ? 14.758 -0.541 -5.246 1 97.25 98 PRO A C 1
ATOM 780 O O . PRO A 1 98 ? 14.594 -1.763 -5.289 1 97.25 98 PRO A O 1
ATOM 783 N N . ALA A 1 99 ? 15.672 0.08 -5.93 1 96.69 99 ALA A N 1
ATOM 784 C CA . ALA A 1 99 ? 16.516 -0.587 -6.918 1 96.69 99 ALA A CA 1
ATOM 785 C C . ALA A 1 99 ? 17.359 -1.682 -6.27 1 96.69 99 ALA A C 1
ATOM 787 O O . ALA A 1 99 ? 17.719 -2.666 -6.922 1 96.69 99 ALA A O 1
ATOM 788 N N . SER A 1 100 ? 17.625 -1.53 -4.98 1 97.06 100 SER A N 1
ATOM 789 C CA . SER A 1 100 ? 18.484 -2.477 -4.277 1 97.06 100 SER A CA 1
ATOM 790 C C . SER A 1 100 ? 17.75 -3.768 -3.955 1 97.06 100 SER A C 1
ATOM 792 O O . SER A 1 100 ? 18.359 -4.762 -3.562 1 97.06 100 SER A O 1
ATOM 794 N N . ALA A 1 101 ? 16.438 -3.781 -4.133 1 98.56 101 ALA A N 1
ATOM 795 C CA . ALA A 1 101 ? 15.672 -4.98 -3.824 1 98.56 101 ALA A CA 1
ATOM 796 C C . ALA A 1 101 ? 15.953 -6.094 -4.828 1 98.56 101 ALA A C 1
ATOM 798 O O . ALA A 1 101 ? 16.078 -5.84 -6.027 1 98.56 101 ALA A O 1
ATOM 799 N N . ILE A 1 102 ? 16.047 -7.273 -4.328 1 98.81 102 ILE A N 1
ATOM 800 C CA . ILE A 1 102 ? 16.172 -8.438 -5.195 1 98.81 102 ILE A CA 1
ATOM 801 C C . ILE A 1 102 ? 14.789 -8.992 -5.516 1 98.81 102 ILE A C 1
ATOM 803 O O . ILE A 1 102 ? 14.016 -9.312 -4.609 1 98.81 102 ILE A O 1
ATOM 807 N N . GLN A 1 103 ? 14.539 -9.109 -6.797 1 98.81 103 GLN A N 1
ATOM 808 C CA . GLN A 1 103 ? 13.258 -9.641 -7.246 1 98.81 103 GLN A CA 1
ATOM 809 C C . GLN A 1 103 ? 13.281 -11.172 -7.301 1 98.81 103 GLN A C 1
ATOM 811 O O . GLN A 1 103 ? 14.172 -11.758 -7.918 1 98.81 103 GLN A O 1
ATOM 816 N N . PHE A 1 104 ? 12.305 -11.773 -6.652 1 98.81 104 PHE A N 1
ATOM 817 C CA . PHE A 1 104 ? 12.148 -13.219 -6.719 1 98.81 104 PHE A CA 1
ATOM 818 C C . PHE A 1 104 ? 11.031 -13.602 -7.684 1 98.81 104 PHE A C 1
ATOM 820 O O . PHE A 1 104 ? 9.891 -13.164 -7.523 1 98.81 104 PHE A O 1
ATOM 827 N N . VAL A 1 105 ? 11.367 -14.422 -8.664 1 98.31 105 VAL A N 1
ATOM 828 C CA . VAL A 1 105 ? 10.422 -14.859 -9.688 1 98.31 105 VAL A CA 1
ATOM 829 C C . VAL A 1 105 ? 10.445 -16.375 -9.789 1 98.31 105 VAL A C 1
ATOM 831 O O . VAL A 1 105 ? 11.508 -16.984 -9.945 1 98.31 105 VAL A O 1
ATOM 834 N N . ARG A 1 106 ? 9.312 -16.969 -9.609 1 97.44 106 ARG A N 1
ATOM 835 C CA . ARG A 1 106 ? 9.18 -18.406 -9.883 1 97.44 106 ARG A CA 1
ATOM 836 C C . ARG A 1 106 ? 8.648 -18.641 -11.297 1 97.44 106 ARG A C 1
ATOM 838 O O . ARG A 1 106 ? 7.594 -18.125 -11.664 1 97.44 106 ARG A O 1
ATOM 845 N N . ALA A 1 107 ? 9.367 -19.453 -12.062 1 96.38 107 ALA A N 1
ATOM 846 C CA . ALA A 1 107 ? 8.992 -19.656 -13.461 1 96.38 107 ALA A CA 1
ATOM 847 C C . ALA A 1 107 ? 8.422 -21.062 -13.68 1 96.38 107 ALA A C 1
ATOM 849 O O . ALA A 1 107 ? 9.07 -22.062 -13.367 1 96.38 107 ALA A O 1
ATOM 850 N N . PHE A 1 108 ? 7.168 -21.031 -14.164 1 94.12 108 PHE A N 1
ATOM 851 C CA . PHE A 1 108 ? 6.52 -22.266 -14.586 1 94.12 108 PHE A CA 1
ATOM 852 C C . PHE A 1 108 ? 6.531 -22.406 -16.109 1 94.12 108 PHE A C 1
ATOM 854 O O . PHE A 1 108 ? 6.324 -23.484 -16.641 1 94.12 108 PHE A O 1
ATOM 861 N N . SER A 1 109 ? 6.727 -21.234 -16.781 1 92.19 109 SER A N 1
ATOM 862 C CA . SER A 1 109 ? 6.711 -21.141 -18.234 1 92.19 109 SER A CA 1
ATOM 863 C C . SER A 1 109 ? 7.602 -20 -18.719 1 92.19 109 SER A C 1
ATOM 865 O O . SER A 1 109 ? 8.32 -19.375 -17.922 1 92.19 109 SER A O 1
ATOM 867 N N . GLU A 1 110 ? 7.523 -19.75 -19.984 1 93.56 110 GLU A N 1
ATOM 868 C CA . GLU A 1 110 ? 8.297 -18.688 -20.609 1 93.56 110 GLU A CA 1
ATOM 869 C C . GLU A 1 110 ? 7.758 -17.312 -20.188 1 93.56 110 GLU A C 1
ATOM 871 O O . GLU A 1 110 ? 8.516 -16.344 -20.125 1 93.56 110 GLU A O 1
ATOM 876 N N . TRP A 1 111 ? 6.555 -17.25 -19.828 1 92.12 111 TRP A N 1
ATOM 877 C CA . TRP A 1 111 ? 5.941 -15.984 -19.438 1 92.12 111 TRP A CA 1
ATOM 878 C C . TRP A 1 111 ? 6.633 -15.391 -18.219 1 92.12 111 TRP A C 1
ATOM 880 O O . TRP A 1 111 ? 7.012 -14.219 -18.219 1 92.12 111 TRP A O 1
ATOM 890 N N . GLU A 1 112 ? 6.836 -16.156 -17.234 1 94.06 112 GLU A N 1
ATOM 891 C CA . GLU A 1 112 ? 7.488 -15.68 -16.016 1 94.06 112 GLU A CA 1
ATOM 892 C C . GLU A 1 112 ? 8.953 -15.344 -16.281 1 94.06 112 GLU A C 1
ATOM 894 O O . GLU A 1 112 ? 9.5 -14.414 -15.672 1 94.06 112 GLU A O 1
ATOM 899 N N . ARG A 1 113 ? 9.547 -16.078 -17.156 1 95.88 113 ARG A N 1
ATOM 900 C CA . ARG A 1 113 ? 10.93 -15.781 -17.5 1 95.88 113 ARG A CA 1
ATOM 901 C C . ARG A 1 113 ? 11.047 -14.43 -18.203 1 95.88 113 ARG A C 1
ATOM 903 O O . ARG A 1 113 ? 11.992 -13.68 -17.953 1 95.88 113 ARG A O 1
ATOM 910 N N . GLU A 1 114 ? 10.094 -14.18 -18.984 1 96.44 114 GLU A N 1
ATOM 911 C CA . GLU A 1 114 ? 10.055 -12.875 -19.656 1 96.44 114 GLU A CA 1
ATOM 912 C C . GLU A 1 114 ? 9.867 -11.75 -18.641 1 96.44 114 GLU A C 1
ATOM 914 O O . GLU A 1 114 ? 10.508 -10.695 -18.75 1 96.44 114 GLU A O 1
ATOM 919 N N . LYS A 1 115 ? 8.984 -12 -17.734 1 95.56 115 LYS A N 1
ATOM 920 C CA . LYS A 1 115 ? 8.789 -11.016 -16.672 1 95.56 115 LYS A CA 1
ATOM 921 C C . LYS A 1 115 ? 10.086 -10.773 -15.906 1 95.56 115 LYS A C 1
ATOM 923 O O . LYS A 1 115 ? 10.438 -9.625 -15.609 1 95.56 115 LYS A O 1
ATOM 928 N N . ALA A 1 116 ? 10.812 -11.82 -15.602 1 97.56 116 ALA A N 1
ATOM 929 C CA . ALA A 1 116 ? 12.102 -11.711 -14.922 1 97.56 116 ALA A CA 1
ATOM 930 C C . ALA A 1 116 ? 13.086 -10.867 -15.727 1 97.56 116 ALA A C 1
ATOM 932 O O . ALA A 1 116 ? 13.781 -10.016 -15.172 1 97.56 116 ALA A O 1
ATOM 933 N N . ASN A 1 117 ? 13.047 -11.086 -17 1 97.5 117 ASN A N 1
ATOM 934 C CA . ASN A 1 117 ? 13.922 -10.328 -17.875 1 97.5 117 ASN A CA 1
ATOM 935 C C . ASN A 1 117 ? 13.562 -8.844 -17.891 1 97.5 117 ASN A C 1
ATOM 937 O O . ASN A 1 117 ? 14.453 -7.984 -17.875 1 97.5 117 ASN A O 1
ATOM 941 N N . ARG A 1 118 ? 12.305 -8.602 -17.938 1 97.19 118 ARG A N 1
ATOM 942 C CA . ARG A 1 118 ? 11.852 -7.215 -17.906 1 97.19 118 ARG A CA 1
ATOM 943 C C . ARG A 1 118 ? 12.312 -6.516 -16.625 1 97.19 118 ARG A C 1
ATOM 945 O O . ARG A 1 118 ? 12.758 -5.367 -16.672 1 97.19 118 ARG A O 1
ATOM 952 N N . LEU A 1 119 ? 12.18 -7.188 -15.523 1 98.06 119 LEU A N 1
ATOM 953 C CA . LEU A 1 119 ? 12.609 -6.629 -14.25 1 98.06 119 LEU A CA 1
ATOM 954 C C . LEU A 1 119 ? 14.117 -6.383 -14.234 1 98.06 119 LEU A C 1
ATOM 956 O O . LEU A 1 119 ? 14.57 -5.34 -13.766 1 98.06 119 LEU A O 1
ATOM 960 N N . SER A 1 120 ? 14.836 -7.309 -14.773 1 98 120 SER A N 1
ATOM 961 C CA . SER A 1 120 ? 16.281 -7.148 -14.883 1 98 120 SER A CA 1
ATOM 962 C C . SER A 1 120 ? 16.641 -5.961 -15.766 1 98 120 SER A C 1
ATOM 964 O O . SER A 1 120 ? 17.5 -5.148 -15.406 1 98 120 SER A O 1
ATOM 966 N N . ASP A 1 121 ? 15.984 -5.879 -16.859 1 96.94 121 ASP A N 1
ATOM 967 C CA . ASP A 1 121 ? 16.203 -4.773 -17.781 1 96.94 121 ASP A CA 1
ATOM 968 C C . ASP A 1 121 ? 15.898 -3.434 -17.109 1 96.94 121 ASP A C 1
ATOM 970 O O . ASP A 1 121 ? 16.469 -2.406 -17.469 1 96.94 121 ASP A O 1
ATOM 974 N N . GLY A 1 12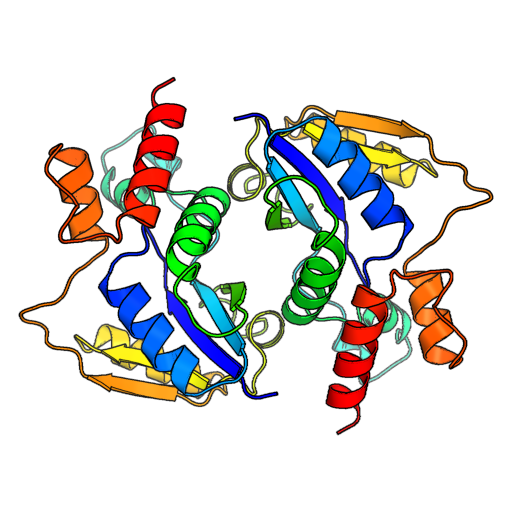2 ? 14.961 -3.516 -16.219 1 96.25 122 GLY A N 1
ATOM 975 C CA . GLY A 1 122 ? 14.594 -2.312 -15.484 1 96.25 122 GLY A CA 1
ATOM 976 C C . GLY A 1 122 ? 15.57 -1.962 -14.375 1 96.25 122 GLY A C 1
ATOM 977 O O . GLY A 1 122 ? 15.375 -0.975 -13.664 1 96.25 122 GLY A O 1
ATOM 978 N N . GLY A 1 123 ? 16.562 -2.801 -14.117 1 97 123 GLY A N 1
ATOM 979 C CA . GLY A 1 123 ? 17.625 -2.447 -13.195 1 97 123 GLY A CA 1
ATOM 980 C C . GLY A 1 123 ? 17.625 -3.287 -11.93 1 97 123 GLY A C 1
ATOM 981 O O . GLY A 1 123 ? 18.422 -3.055 -11.023 1 97 123 GLY A O 1
ATOM 982 N N . TYR A 1 124 ? 16.766 -4.246 -11.867 1 98.5 124 TYR A N 1
ATOM 983 C CA . TYR A 1 124 ? 16.719 -5.066 -10.664 1 98.5 124 TYR A CA 1
ATOM 984 C C . TYR A 1 124 ? 17.594 -6.301 -10.805 1 98.5 124 TYR A C 1
ATOM 986 O O . TYR A 1 124 ? 17.766 -6.832 -11.906 1 98.5 124 TYR A O 1
ATOM 994 N N . ARG A 1 125 ? 18.172 -6.676 -9.672 1 98.5 125 ARG A N 1
ATOM 995 C CA . ARG A 1 125 ? 18.641 -8.055 -9.578 1 98.5 125 ARG A CA 1
ATOM 996 C C . ARG A 1 125 ? 17.469 -9.023 -9.438 1 98.5 125 ARG A C 1
ATOM 998 O O . ARG A 1 125 ? 16.5 -8.719 -8.742 1 98.5 125 ARG A O 1
ATOM 1005 N N . VAL A 1 126 ? 17.656 -10.203 -10.109 1 98.69 126 VAL A N 1
ATOM 1006 C CA . VAL A 1 126 ? 16.547 -11.156 -10.109 1 98.69 126 VAL A CA 1
ATOM 1007 C C . VAL A 1 126 ? 17.047 -12.531 -9.68 1 98.69 126 VAL A C 1
ATOM 1009 O O . VAL A 1 126 ? 18.094 -13 -10.156 1 98.69 126 VAL A O 1
ATOM 1012 N N . THR A 1 127 ? 16.391 -13.109 -8.727 1 98.62 127 THR A N 1
ATOM 1013 C CA . THR A 1 127 ? 16.547 -14.523 -8.414 1 98.62 127 THR A CA 1
ATOM 1014 C C . THR A 1 127 ? 15.438 -15.344 -9.07 1 98.62 127 THR A C 1
ATOM 1016 O O . THR A 1 127 ? 14.266 -15.203 -8.711 1 98.62 127 THR A O 1
ATOM 1019 N N . LEU A 1 128 ? 15.859 -16.188 -9.953 1 98 128 LEU A N 1
ATOM 1020 C CA . LEU A 1 128 ? 14.906 -17.031 -10.664 1 98 128 LEU A CA 1
ATOM 1021 C C . LEU A 1 128 ? 14.836 -18.422 -10.023 1 98 128 LEU A C 1
ATOM 1023 O O . LEU A 1 128 ? 15.859 -19.078 -9.844 1 98 128 LEU A O 1
ATOM 1027 N N . ILE A 1 129 ? 13.602 -18.766 -9.672 1 96.88 129 ILE A N 1
ATOM 1028 C CA . ILE A 1 129 ? 13.352 -20.094 -9.102 1 96.88 129 ILE A CA 1
ATOM 1029 C C . ILE A 1 129 ? 12.531 -20.938 -10.07 1 96.88 129 ILE A C 1
ATOM 1031 O O . ILE A 1 129 ? 11.5 -20.469 -10.578 1 96.88 129 ILE A O 1
ATOM 1035 N N . ASP A 1 130 ? 12.93 -22.141 -10.273 1 94.69 130 ASP A N 1
ATOM 1036 C CA . ASP A 1 130 ? 12.188 -23.016 -11.172 1 94.69 130 ASP A CA 1
ATOM 1037 C C . ASP A 1 130 ? 10.984 -23.656 -10.461 1 94.69 130 ASP A C 1
ATOM 1039 O O . ASP A 1 130 ? 11.141 -24.266 -9.406 1 94.69 130 ASP A O 1
ATOM 1043 N N . GLY A 1 131 ? 9.867 -23.469 -11.039 1 93.81 131 GLY A N 1
ATOM 1044 C CA . GLY A 1 131 ? 8.672 -24.141 -10.547 1 93.81 131 GLY A CA 1
ATOM 1045 C C . GLY A 1 131 ? 8.367 -25.438 -11.289 1 93.81 131 GLY A C 1
ATOM 1046 O O . GLY A 1 131 ? 8.891 -25.672 -12.375 1 93.81 131 GLY A O 1
ATOM 1047 N N . ASP A 1 132 ? 7.598 -26.297 -10.656 1 93.25 132 ASP A N 1
ATOM 1048 C CA . ASP A 1 132 ? 7.086 -27.5 -11.289 1 93.25 132 ASP A CA 1
ATOM 1049 C C . ASP A 1 132 ? 5.727 -27.25 -11.938 1 93.25 132 ASP A C 1
ATOM 1051 O O . ASP A 1 132 ? 4.719 -27.125 -11.234 1 93.25 132 ASP A O 1
ATOM 1055 N N . PRO A 1 133 ? 5.707 -27.266 -13.258 1 92 133 PRO A N 1
ATOM 1056 C CA . PRO A 1 133 ? 4.441 -26.969 -13.938 1 92 133 PRO A CA 1
ATOM 1057 C C . PRO A 1 133 ? 3.338 -27.953 -13.586 1 92 133 PRO A C 1
ATOM 1059 O O . PRO A 1 133 ? 2.154 -27.609 -13.625 1 92 133 PRO A O 1
ATOM 1062 N N . THR A 1 134 ? 3.691 -29.125 -13.203 1 92.75 134 THR A N 1
ATOM 1063 C CA . THR A 1 134 ? 2.715 -30.188 -12.945 1 92.75 134 THR A CA 1
ATOM 1064 C C . THR A 1 134 ? 2.008 -29.953 -11.617 1 92.75 134 THR A C 1
ATOM 1066 O O . THR A 1 134 ? 0.945 -30.516 -11.367 1 92.75 134 THR A O 1
ATOM 1069 N N . SER A 1 135 ? 2.502 -29.109 -10.789 1 93.31 135 SER A N 1
ATOM 1070 C CA . SER A 1 135 ? 1.917 -28.859 -9.477 1 93.31 135 SER A CA 1
ATOM 1071 C C . SER A 1 135 ? 1.536 -27.391 -9.312 1 93.31 135 SER A C 1
ATOM 1073 O O . SER A 1 135 ? 1.294 -26.922 -8.203 1 93.31 135 SER A O 1
ATOM 1075 N N . LYS A 1 136 ? 1.506 -26.75 -10.367 1 93.62 136 LYS A N 1
ATOM 1076 C CA . LYS A 1 136 ? 1.256 -25.312 -10.336 1 93.62 136 LYS A CA 1
ATOM 1077 C C . LYS A 1 136 ? -0.162 -25.016 -9.852 1 93.62 136 LYS A C 1
ATOM 1079 O O . LYS A 1 136 ? -1.121 -25.641 -10.312 1 93.62 136 LYS A O 1
ATOM 1084 N N . ILE A 1 137 ? -0.226 -24.125 -8.883 1 93.75 137 ILE A N 1
ATOM 1085 C CA . ILE A 1 137 ? -1.482 -23.516 -8.461 1 93.75 137 ILE A CA 1
ATOM 1086 C C . ILE A 1 137 ? -1.61 -22.125 -9.086 1 93.75 137 ILE A C 1
ATOM 1088 O O . ILE A 1 137 ? -0.631 -21.375 -9.164 1 93.75 137 ILE A O 1
ATOM 1092 N N . SER A 1 138 ? -2.818 -21.75 -9.555 1 92.38 138 SER A N 1
ATOM 1093 C CA . SER A 1 138 ? -3.039 -20.438 -10.141 1 92.38 138 SER A CA 1
ATOM 1094 C C . SER A 1 138 ? -4.227 -19.734 -9.492 1 92.38 138 SER A C 1
ATOM 1096 O O . SER A 1 138 ? -5.055 -20.375 -8.844 1 92.38 138 SER A O 1
ATOM 1098 N N . ALA A 1 139 ? -4.219 -18.422 -9.711 1 93.19 139 ALA A N 1
ATOM 1099 C CA . ALA A 1 139 ? -5.371 -17.641 -9.258 1 93.19 139 ALA A CA 1
ATOM 1100 C C . ALA A 1 139 ? -6.637 -18.078 -10 1 93.19 139 ALA A C 1
ATOM 1102 O O . ALA A 1 139 ? -7.734 -18.016 -9.438 1 93.19 139 ALA A O 1
ATOM 1103 N N . THR A 1 140 ? -6.457 -18.516 -11.211 1 92.19 140 THR A N 1
ATOM 1104 C CA . THR A 1 140 ? -7.578 -19.047 -11.984 1 92.19 140 THR A CA 1
ATOM 1105 C C . THR A 1 140 ? -8.219 -20.234 -11.273 1 92.19 140 THR A C 1
ATOM 1107 O O . THR A 1 140 ? -9.445 -20.344 -11.227 1 92.19 140 THR A O 1
ATOM 1110 N N . ASP A 1 141 ? -7.387 -21.078 -10.688 1 94.06 141 ASP A N 1
ATOM 1111 C CA . ASP A 1 141 ? -7.891 -22.219 -9.93 1 94.06 141 ASP A CA 1
ATOM 1112 C C . ASP A 1 141 ? -8.727 -21.766 -8.734 1 94.06 141 ASP A C 1
ATOM 1114 O O . ASP A 1 141 ? -9.781 -22.328 -8.453 1 94.06 141 ASP A O 1
ATOM 1118 N N . VAL A 1 142 ? -8.266 -20.797 -8.039 1 95.44 142 VAL A N 1
ATOM 1119 C CA . VAL A 1 142 ? -8.961 -20.266 -6.875 1 95.44 142 VAL A CA 1
ATOM 1120 C C . VAL A 1 142 ? -10.312 -19.688 -7.297 1 95.44 142 VAL A C 1
ATOM 1122 O O . VAL A 1 142 ? -11.344 -19.984 -6.688 1 95.44 142 VAL A O 1
ATOM 1125 N N . ARG A 1 143 ? -10.344 -18.953 -8.336 1 94.19 143 ARG A N 1
ATOM 1126 C CA . ARG A 1 143 ? -11.578 -18.328 -8.82 1 94.19 143 ARG A CA 1
ATOM 1127 C C . ARG A 1 143 ? -12.57 -19.391 -9.297 1 94.19 143 ARG A C 1
ATOM 1129 O O . ARG A 1 143 ? -13.781 -19.25 -9.086 1 94.19 143 ARG A O 1
ATOM 1136 N N . ALA A 1 144 ? -12.047 -20.422 -9.953 1 93.56 144 ALA A N 1
ATOM 1137 C CA . ALA A 1 144 ? -12.898 -21.531 -10.375 1 93.56 144 ALA A CA 1
ATOM 1138 C C . ALA A 1 144 ? -13.555 -22.203 -9.172 1 93.56 144 ALA A C 1
ATOM 1140 O O . ALA A 1 144 ? -14.742 -22.531 -9.203 1 93.56 144 ALA A O 1
ATOM 1141 N N . ALA A 1 145 ? -12.75 -22.375 -8.125 1 94.31 145 ALA A N 1
ATOM 1142 C CA . ALA A 1 145 ? -13.273 -22.984 -6.902 1 94.31 145 ALA A CA 1
ATOM 1143 C C . ALA A 1 145 ? -14.352 -22.109 -6.27 1 94.31 145 ALA A C 1
ATOM 1145 O O . ALA A 1 145 ? -15.359 -22.625 -5.781 1 94.31 145 ALA A O 1
ATOM 1146 N N . ILE A 1 146 ? -14.148 -20.844 -6.223 1 91.5 146 ILE A N 1
ATOM 1147 C CA . ILE A 1 146 ? -15.141 -19.906 -5.703 1 91.5 146 ILE A CA 1
ATOM 1148 C C . ILE A 1 146 ? -16.438 -20.047 -6.488 1 91.5 146 ILE A C 1
ATOM 1150 O O . ILE A 1 146 ? -17.516 -20.172 -5.898 1 91.5 146 ILE A O 1
ATOM 1154 N N . ALA A 1 147 ? -16.328 -20.047 -7.824 1 90.62 147 ALA A N 1
ATOM 1155 C CA . ALA A 1 147 ? -17.484 -20.109 -8.703 1 90.62 147 ALA A CA 1
ATOM 1156 C C . ALA A 1 147 ? -18.25 -21.406 -8.508 1 90.62 147 ALA A C 1
ATOM 1158 O O . ALA A 1 147 ? -19.484 -21.422 -8.539 1 90.62 147 ALA A O 1
ATOM 1159 N N . ALA A 1 148 ? -17.531 -22.469 -8.266 1 93.25 148 ALA A N 1
ATOM 1160 C CA . ALA A 1 148 ? -18.125 -23.797 -8.148 1 93.25 148 ALA A CA 1
ATOM 1161 C C . ALA A 1 148 ? -18.609 -24.047 -6.719 1 93.25 148 ALA A C 1
ATOM 1163 O O . ALA A 1 148 ? -19.344 -25 -6.469 1 93.25 148 ALA A O 1
ATOM 1164 N N . GLY A 1 149 ? -18.125 -23.219 -5.82 1 92.06 149 GLY A N 1
ATOM 1165 C CA . GLY A 1 149 ? -18.469 -23.438 -4.422 1 92.06 149 GLY A CA 1
ATOM 1166 C C . GLY A 1 149 ? -17.75 -24.641 -3.816 1 92.06 149 GLY A C 1
ATOM 1167 O O . GLY A 1 149 ? -18.297 -25.312 -2.945 1 92.06 149 GLY A O 1
ATOM 1168 N N . THR A 1 150 ? -16.609 -24.922 -4.352 1 93.06 150 THR A N 1
ATOM 1169 C CA . THR A 1 150 ? -15.852 -26.062 -3.844 1 93.06 150 THR A CA 1
ATOM 1170 C C . THR A 1 150 ? -14.797 -25.594 -2.838 1 93.06 150 THR A C 1
ATOM 1172 O O . THR A 1 150 ? -14.539 -24.406 -2.707 1 93.06 150 THR A O 1
ATOM 1175 N N . SER A 1 151 ? -14.242 -26.562 -2.209 1 92.06 151 SER A N 1
ATOM 1176 C CA . SER A 1 151 ? -13.258 -26.266 -1.167 1 92.06 151 SER A CA 1
ATOM 1177 C C . SER A 1 151 ? -12.016 -25.609 -1.749 1 92.06 151 SER A C 1
ATOM 1179 O O . SER A 1 151 ? -11.539 -26 -2.814 1 92.06 151 SER A O 1
ATOM 1181 N N . ARG A 1 152 ? -11.484 -24.641 -0.969 1 93.5 152 ARG A N 1
ATOM 1182 C CA . ARG A 1 152 ? -10.281 -23.906 -1.358 1 93.5 152 ARG A CA 1
ATOM 1183 C C . ARG A 1 152 ? -9.117 -24.234 -0.426 1 93.5 152 ARG A C 1
ATOM 1185 O O . ARG A 1 152 ? -8.086 -23.562 -0.459 1 93.5 152 ARG A O 1
ATOM 1192 N N . ALA A 1 153 ? -9.219 -25.234 0.371 1 92.88 153 ALA A N 1
ATOM 1193 C CA . ALA A 1 153 ? -8.273 -25.547 1.445 1 92.88 153 ALA A CA 1
ATOM 1194 C C . ALA A 1 153 ? -6.898 -25.875 0.886 1 92.88 153 ALA A C 1
ATOM 1196 O O . ALA A 1 153 ? -5.875 -25.578 1.512 1 92.88 153 ALA A O 1
ATOM 1197 N N . ASP A 1 154 ? -6.871 -26.469 -0.279 1 94.38 154 ASP A N 1
ATOM 1198 C CA . ASP A 1 154 ? -5.602 -26.859 -0.882 1 94.38 154 ASP A CA 1
ATOM 1199 C C . ASP A 1 154 ? -4.973 -25.703 -1.645 1 94.38 154 ASP A C 1
ATOM 1201 O O . ASP A 1 154 ? -3.797 -25.75 -2.014 1 94.38 154 ASP A O 1
ATOM 1205 N N . LEU A 1 155 ? -5.742 -24.641 -1.813 1 97.06 155 LEU A N 1
ATOM 1206 C CA . LEU A 1 155 ? -5.305 -23.547 -2.676 1 97.06 155 LEU A CA 1
ATOM 1207 C C . LEU A 1 155 ? -4.875 -22.328 -1.851 1 97.06 155 LEU A C 1
ATOM 1209 O O . LEU A 1 155 ? -3.988 -21.578 -2.26 1 97.06 155 LEU A O 1
ATOM 1213 N N . LEU A 1 156 ? -5.516 -22.203 -0.682 1 97.62 156 LEU A N 1
ATOM 1214 C CA . LEU A 1 156 ? -5.312 -21 0.125 1 97.62 156 LEU A CA 1
ATOM 1215 C C . LEU A 1 156 ? -4.902 -21.359 1.548 1 97.62 156 LEU A C 1
ATOM 1217 O O . LEU A 1 156 ? -5.422 -22.328 2.119 1 97.62 156 LEU A O 1
ATOM 1221 N N . 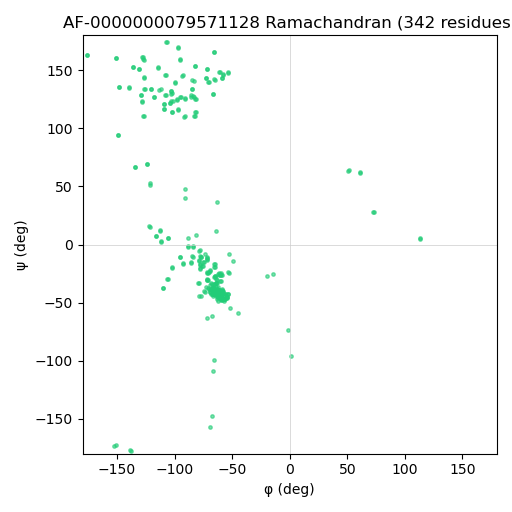PRO A 1 157 ? -4.004 -20.531 2.125 1 96.56 157 PRO A N 1
ATOM 1222 C CA . PRO A 1 157 ? -3.883 -20.625 3.58 1 96.56 157 PRO A CA 1
ATOM 1223 C C . PRO A 1 157 ? -5.188 -20.312 4.305 1 96.56 157 PRO A C 1
ATOM 1225 O O . PRO A 1 157 ? -5.973 -19.484 3.834 1 96.56 157 PRO A O 1
ATOM 1228 N N . PRO A 1 158 ? -5.387 -20.953 5.445 1 96.75 158 PRO A N 1
ATOM 1229 C CA . PRO A 1 158 ? -6.648 -20.75 6.16 1 96.75 158 PRO A CA 1
ATOM 1230 C C . PRO A 1 158 ? -6.941 -19.266 6.426 1 96.75 158 PRO A C 1
ATOM 1232 O O . PRO A 1 158 ? -8.078 -18.828 6.258 1 96.75 158 PRO A O 1
ATOM 1235 N N . ALA A 1 159 ? -5.934 -18.547 6.816 1 97.25 159 ALA A N 1
ATOM 1236 C CA . ALA A 1 159 ? -6.133 -17.125 7.121 1 97.25 159 ALA A CA 1
ATOM 1237 C C . ALA A 1 159 ? -6.609 -16.359 5.891 1 97.25 159 ALA A C 1
ATOM 1239 O O . ALA A 1 159 ? -7.449 -15.469 6 1 97.25 159 ALA A O 1
ATOM 1240 N N . VAL A 1 160 ? -6.074 -16.688 4.758 1 98 160 VAL A N 1
ATOM 1241 C CA . VAL A 1 160 ? -6.477 -16.047 3.514 1 98 160 VAL A CA 1
ATOM 1242 C C . VAL A 1 160 ? -7.91 -16.438 3.166 1 98 160 VAL A C 1
ATOM 1244 O O . VAL A 1 160 ? -8.711 -15.586 2.756 1 98 160 VAL A O 1
ATOM 1247 N N . ASP A 1 161 ? -8.195 -17.672 3.342 1 97.44 161 ASP A N 1
ATOM 1248 C CA . ASP A 1 161 ? -9.547 -18.156 3.049 1 97.44 161 ASP A CA 1
ATOM 1249 C C . ASP A 1 161 ? -10.578 -17.438 3.92 1 97.44 161 ASP A C 1
ATOM 1251 O O . ASP A 1 161 ? -11.672 -17.125 3.453 1 97.44 161 ASP A O 1
ATOM 1255 N N . ASP A 1 162 ? -10.289 -17.266 5.164 1 97.06 162 ASP A N 1
ATOM 1256 C CA . ASP A 1 162 ? -11.188 -16.547 6.074 1 97.06 162 ASP A CA 1
ATOM 1257 C C . ASP A 1 162 ? -11.492 -15.148 5.57 1 97.06 162 ASP A C 1
ATOM 1259 O O . ASP A 1 162 ? -12.648 -14.719 5.551 1 97.06 162 ASP A O 1
ATOM 1263 N N . VAL A 1 163 ? -10.453 -14.438 5.168 1 96.69 163 VAL A N 1
ATOM 1264 C CA . VAL A 1 163 ? -10.617 -13.078 4.676 1 96.69 163 VAL A CA 1
ATOM 1265 C C . VAL A 1 163 ? -11.406 -13.094 3.365 1 96.69 163 VAL A C 1
ATOM 1267 O O . VAL A 1 163 ? -12.281 -12.25 3.15 1 96.69 163 VAL A O 1
ATOM 1270 N N . LEU A 1 164 ? -11.078 -14.039 2.529 1 96.44 164 LEU A N 1
ATOM 1271 C CA . LEU A 1 164 ? -11.781 -14.156 1.256 1 96.44 164 LEU A CA 1
ATOM 1272 C C . LEU A 1 164 ? -13.273 -14.391 1.474 1 96.44 164 LEU A C 1
ATOM 1274 O O . LEU A 1 164 ? -14.102 -13.758 0.818 1 96.44 164 LEU A O 1
ATOM 1278 N N . ALA A 1 165 ? -13.578 -15.281 2.34 1 94.56 165 ALA A N 1
ATOM 1279 C CA . ALA A 1 165 ? -14.977 -15.555 2.656 1 94.56 165 ALA A CA 1
ATOM 1280 C C . ALA A 1 165 ? -15.695 -14.297 3.133 1 94.56 165 ALA A C 1
ATOM 1282 O O . ALA A 1 165 ? -16.828 -14.031 2.732 1 94.56 165 ALA A O 1
ATOM 1283 N N . ARG A 1 166 ? -15.047 -13.586 3.957 1 94.56 166 ARG A N 1
ATOM 1284 C CA . ARG A 1 166 ? -15.617 -12.344 4.457 1 94.56 166 ARG A CA 1
ATOM 1285 C C . ARG A 1 166 ? -15.867 -11.359 3.316 1 94.56 166 ARG A C 1
ATOM 1287 O O . ARG A 1 166 ? -16.938 -10.742 3.24 1 94.56 166 ARG A O 1
ATOM 1294 N N . LEU A 1 167 ? -14.922 -11.242 2.443 1 92.69 167 LEU A N 1
ATOM 1295 C CA . LEU A 1 167 ? -15.039 -10.32 1.32 1 92.69 167 LEU A CA 1
ATOM 1296 C C . LEU A 1 167 ? -16.188 -10.719 0.405 1 92.69 167 LEU A C 1
ATOM 1298 O O . LEU A 1 167 ? -16.938 -9.867 -0.069 1 92.69 167 LEU A O 1
ATOM 1302 N N . LEU A 1 168 ? -16.297 -11.992 0.159 1 91.38 168 LEU A N 1
ATOM 1303 C CA . LEU A 1 168 ? -17.359 -12.492 -0.716 1 91.38 168 LEU A CA 1
ATOM 1304 C C . LEU A 1 168 ? -18.734 -12.273 -0.097 1 91.38 168 LEU A C 1
ATOM 1306 O O . LEU A 1 168 ? -19.688 -11.992 -0.809 1 91.38 168 LEU A O 1
ATOM 1310 N N . GLN A 1 169 ? -18.828 -12.352 1.187 1 89.75 169 GLN A N 1
ATOM 1311 C CA . GLN A 1 169 ? -20.078 -12.094 1.891 1 89.75 169 GLN A CA 1
ATOM 1312 C C . GLN A 1 169 ? -20.453 -10.617 1.809 1 89.75 169 GLN A C 1
ATOM 1314 O O . GLN A 1 169 ? -21.641 -10.281 1.655 1 89.75 169 GLN A O 1
ATOM 1319 N N . GLU A 1 170 ? -19.516 -9.766 1.939 1 86.81 170 GLU A N 1
ATOM 1320 C CA . GLU A 1 170 ? -19.75 -8.328 1.898 1 86.81 170 GLU A CA 1
ATOM 1321 C C . GLU A 1 170 ? -20.234 -7.887 0.521 1 86.81 170 GLU A C 1
ATOM 1323 O O . GLU A 1 170 ? -21 -6.922 0.405 1 86.81 170 GLU A O 1
ATOM 1328 N N . ARG A 1 171 ? -19.875 -8.586 -0.493 1 78.56 171 ARG A N 1
ATOM 1329 C CA . ARG A 1 171 ? -20.281 -8.266 -1.856 1 78.56 171 ARG A CA 1
ATOM 1330 C C . ARG A 1 171 ? -21.703 -8.742 -2.125 1 78.56 171 ARG A C 1
ATOM 1332 O O . ARG A 1 171 ? -22.406 -8.188 -2.977 1 78.56 171 ARG A O 1
ATOM 1339 N N . ALA A 1 172 ? -22.125 -9.789 -1.57 1 70.12 172 ALA A N 1
ATOM 1340 C CA . ALA A 1 172 ? -23.453 -10.352 -1.76 1 70.12 172 ALA A CA 1
ATOM 1341 C C . ALA A 1 172 ? -24.516 -9.5 -1.073 1 70.12 172 ALA A C 1
ATOM 1343 O O . ALA A 1 172 ? -25.688 -9.539 -1.445 1 70.12 172 ALA A O 1
ATOM 1344 N N . ARG A 1 173 ? -24.188 -8.609 -0.244 1 61.66 173 ARG A N 1
ATOM 1345 C CA . ARG A 1 173 ? -25.141 -7.734 0.435 1 61.66 173 ARG A CA 1
ATOM 1346 C C . ARG A 1 173 ? -25.391 -6.461 -0.365 1 61.66 173 ARG A C 1
ATOM 1348 O O . ARG A 1 173 ? -24.469 -5.945 -1.01 1 61.66 173 ARG A O 1
ATOM 1355 N N . MET B 1 1 ? -18.359 -4.555 8.141 1 88.75 1 MET B N 1
ATOM 1356 C CA . MET B 1 1 ? -17.172 -3.889 8.648 1 88.75 1 MET B CA 1
ATOM 1357 C C . MET B 1 1 ? -17.172 -2.408 8.281 1 88.75 1 MET B C 1
ATOM 1359 O O . MET B 1 1 ? -17.391 -2.051 7.125 1 88.75 1 MET B O 1
ATOM 1363 N N . SER B 1 2 ? -17.094 -1.469 9.328 1 96.94 2 SER B N 1
ATOM 1364 C CA . SER B 1 2 ? -17.047 -0.034 9.062 1 96.94 2 SER B CA 1
ATOM 1365 C C . SER B 1 2 ? -15.625 0.425 8.742 1 96.94 2 SER B C 1
ATOM 1367 O O . SER B 1 2 ? -14.656 -0.051 9.344 1 96.94 2 SER B O 1
ATOM 1369 N N . LEU B 1 3 ? -15.547 1.337 7.77 1 98.25 3 LEU B N 1
ATOM 1370 C CA . LEU B 1 3 ? -14.242 1.781 7.281 1 98.25 3 LEU B CA 1
ATOM 1371 C C . LEU B 1 3 ? -14.07 3.283 7.48 1 98.25 3 LEU B C 1
ATOM 1373 O O . LEU B 1 3 ? -15 4.055 7.227 1 98.25 3 LEU B O 1
ATOM 1377 N N . ALA B 1 4 ? -12.961 3.693 7.98 1 98.88 4 ALA B N 1
ATOM 1378 C CA . ALA B 1 4 ? -12.523 5.086 7.996 1 98.88 4 ALA B CA 1
ATOM 1379 C C . ALA B 1 4 ? -11.281 5.281 7.129 1 98.88 4 ALA B C 1
ATOM 1381 O O . ALA B 1 4 ? -10.484 4.355 6.961 1 98.88 4 ALA B O 1
ATOM 1382 N N . CYS B 1 5 ? -11.164 6.477 6.637 1 98.88 5 CYS B N 1
ATOM 1383 C CA . CYS B 1 5 ? -10.016 6.754 5.785 1 98.88 5 CYS B CA 1
ATOM 1384 C C . CYS B 1 5 ? -9.445 8.133 6.07 1 98.88 5 CYS B C 1
ATOM 1386 O O . CYS B 1 5 ? -10.188 9.094 6.262 1 98.88 5 CYS B O 1
ATOM 1388 N N . VAL B 1 6 ? -8.18 8.188 6.16 1 98.81 6 VAL B N 1
ATOM 1389 C CA . VAL B 1 6 ? -7.449 9.453 6.195 1 98.81 6 VAL B CA 1
ATOM 1390 C C . VAL B 1 6 ? -6.52 9.539 4.988 1 98.81 6 VAL B C 1
ATOM 1392 O O . VAL B 1 6 ? -5.727 8.633 4.734 1 98.81 6 VAL B O 1
ATOM 1395 N N . THR B 1 7 ? -6.645 10.641 4.258 1 98.25 7 THR B N 1
ATOM 1396 C CA . THR B 1 7 ? -5.801 10.844 3.088 1 98.25 7 THR B CA 1
ATOM 1397 C C . THR B 1 7 ? -4.758 11.93 3.355 1 98.25 7 THR B C 1
ATOM 1399 O O . THR B 1 7 ? -5.012 12.867 4.109 1 98.25 7 THR B O 1
ATOM 1402 N N . GLY B 1 8 ? -3.615 11.742 2.768 1 96.62 8 GLY B N 1
ATOM 1403 C CA . GLY B 1 8 ? -2.541 12.719 2.877 1 96.62 8 GLY B CA 1
ATOM 1404 C C . GLY B 1 8 ? -1.321 12.352 2.051 1 96.62 8 GLY B C 1
ATOM 1405 O O . GLY B 1 8 ? -1.175 11.211 1.619 1 96.62 8 GLY B O 1
ATOM 1406 N N . ARG B 1 9 ? -0.502 13.375 1.854 1 95.12 9 ARG B N 1
ATOM 1407 C CA . ARG B 1 9 ? 0.747 13.117 1.145 1 95.12 9 ARG B CA 1
ATOM 1408 C C . ARG B 1 9 ? 1.735 12.367 2.035 1 95.12 9 ARG B C 1
ATOM 1410 O O . ARG B 1 9 ? 2.533 11.562 1.548 1 95.12 9 ARG B O 1
ATOM 1417 N N . PHE B 1 10 ? 1.863 12.688 3.312 1 97.12 10 PHE B N 1
ATOM 1418 C CA . PHE B 1 10 ? 2.699 12.039 4.316 1 97.12 10 PHE B CA 1
ATOM 1419 C C . PHE B 1 10 ? 4.172 12.109 3.922 1 97.12 10 PHE B C 1
ATOM 1421 O O . PHE B 1 10 ? 4.855 11.086 3.877 1 97.12 10 PHE B O 1
ATOM 1428 N N . GLN B 1 11 ? 4.656 13.383 3.83 1 94.88 11 GLN B N 1
ATOM 1429 C CA . GLN B 1 11 ? 6.008 13.656 3.348 1 94.88 11 GLN B CA 1
ATOM 1430 C C . GLN B 1 11 ? 6.82 14.414 4.395 1 94.88 11 GLN B C 1
ATOM 1432 O O . GLN B 1 11 ? 7.441 15.438 4.09 1 94.88 11 GLN B O 1
ATOM 1437 N N . PRO B 1 12 ? 6.965 14.062 5.566 1 96.38 12 PRO B N 1
ATOM 1438 C CA . PRO B 1 12 ? 6.535 12.766 6.09 1 96.38 12 PRO B CA 1
ATOM 1439 C C . PRO B 1 12 ? 5.293 12.867 6.969 1 96.38 12 PRO B C 1
ATOM 1441 O O . PRO B 1 12 ? 4.777 13.961 7.195 1 96.38 12 PRO B O 1
ATOM 1444 N N . VAL B 1 13 ? 4.801 11.711 7.367 1 98.12 13 VAL B N 1
ATOM 1445 C CA . VAL B 1 13 ? 3.76 11.656 8.391 1 98.12 13 VAL B CA 1
ATOM 1446 C C . VAL B 1 13 ? 4.254 12.312 9.672 1 98.12 13 VAL B C 1
ATOM 1448 O O . VAL B 1 13 ? 5.434 12.203 10.016 1 98.12 13 VAL B O 1
ATOM 1451 N N . HIS B 1 14 ? 3.418 12.984 10.367 1 97.75 14 HIS B N 1
ATOM 1452 C CA . HIS B 1 14 ? 3.785 13.664 11.609 1 97.75 14 HIS B CA 1
ATOM 1453 C C . HIS B 1 14 ? 2.701 13.492 12.672 1 97.75 14 HIS B C 1
ATOM 1455 O O . HIS B 1 14 ? 1.715 12.789 12.445 1 97.75 14 HIS B O 1
ATOM 1461 N N . ARG B 1 15 ? 2.887 14.109 13.812 1 97.25 15 ARG B N 1
ATOM 1462 C CA . ARG B 1 15 ? 2.088 13.828 15.008 1 97.25 15 ARG B CA 1
ATOM 1463 C C . ARG B 1 15 ? 0.619 14.164 14.766 1 97.25 15 ARG B C 1
ATOM 1465 O O . ARG B 1 15 ? -0.268 13.453 15.25 1 97.25 15 ARG B O 1
ATOM 1472 N N . GLN B 1 16 ? 0.358 15.203 14.086 1 97.06 16 GLN B N 1
ATOM 1473 C CA . GLN B 1 16 ? -1.033 15.609 13.906 1 97.06 16 GLN B CA 1
ATOM 1474 C C . GLN B 1 16 ? -1.757 14.656 12.953 1 97.06 16 GLN B C 1
ATOM 1476 O O . GLN B 1 16 ? -2.975 14.484 13.047 1 97.06 16 GLN B O 1
ATOM 1481 N N . HIS B 1 17 ? -1.036 14.047 11.977 1 97.88 17 HIS B N 1
ATOM 1482 C CA . HIS B 1 17 ? -1.626 12.953 11.211 1 97.88 17 HIS B CA 1
ATOM 1483 C C . HIS B 1 17 ? -2.023 11.797 12.117 1 97.88 17 HIS B C 1
ATOM 1485 O O . HIS B 1 17 ? -3.135 11.273 12.008 1 97.88 17 HIS B O 1
ATOM 1491 N N . VAL B 1 18 ? -1.105 11.438 13.008 1 98.12 18 VAL B N 1
ATOM 1492 C CA . VAL B 1 18 ? -1.323 10.297 13.883 1 98.12 18 VAL B CA 1
ATOM 1493 C C . VAL B 1 18 ? -2.531 10.555 14.781 1 98.12 18 VAL B C 1
ATOM 1495 O O . VAL B 1 18 ? -3.342 9.656 15.016 1 98.12 18 VAL B O 1
ATOM 1498 N N . GLU B 1 19 ? -2.621 11.75 15.281 1 97.12 19 GLU B N 1
ATOM 1499 C CA . GLU B 1 19 ? -3.803 12.109 16.047 1 97.12 19 GLU B CA 1
ATOM 1500 C C . GLU B 1 19 ? -5.082 11.875 15.258 1 97.12 19 GLU B C 1
ATOM 1502 O O . GLU B 1 19 ? -6.066 11.359 15.789 1 97.12 19 GLU B O 1
ATOM 1507 N N . LEU B 1 20 ? -5.082 12.234 14.008 1 98.19 20 LEU B N 1
ATOM 1508 C CA . LEU B 1 20 ? -6.242 12.047 13.141 1 98.19 20 LEU B CA 1
ATOM 1509 C C . LEU B 1 20 ? -6.492 10.57 12.875 1 98.19 20 LEU B C 1
ATOM 1511 O O . LEU B 1 20 ? -7.645 10.133 12.805 1 98.19 20 LEU B O 1
ATOM 1515 N N . PHE B 1 21 ? -5.383 9.773 12.695 1 98.75 21 PHE B N 1
ATOM 1516 C CA . PHE B 1 21 ? -5.523 8.328 12.562 1 98.75 21 PHE B CA 1
ATOM 1517 C C . PHE B 1 21 ? -6.281 7.742 13.742 1 98.75 21 PHE B C 1
ATOM 1519 O O . PHE B 1 21 ? -7.227 6.969 13.562 1 98.75 21 PHE B O 1
ATOM 1526 N N . ILE B 1 22 ? -5.879 8.18 14.914 1 98.31 22 ILE B N 1
ATOM 1527 C CA . ILE B 1 22 ? -6.457 7.641 16.141 1 98.31 22 ILE B CA 1
ATOM 1528 C C . ILE B 1 22 ? -7.926 8.039 16.234 1 98.31 22 ILE B C 1
ATOM 1530 O O . ILE B 1 22 ? -8.781 7.211 16.562 1 98.31 22 ILE B O 1
ATOM 1534 N N . ARG B 1 23 ? -8.18 9.289 15.922 1 97.81 23 ARG B N 1
ATOM 1535 C CA . ARG B 1 23 ? -9.562 9.773 15.938 1 97.81 23 ARG B CA 1
ATOM 1536 C C . ARG B 1 23 ? -10.43 8.977 14.977 1 97.81 23 ARG B C 1
ATOM 1538 O O . ARG B 1 23 ? -11.531 8.547 15.328 1 97.81 23 ARG B O 1
ATOM 1545 N N . ALA B 1 24 ? -10 8.766 13.758 1 98.62 24 ALA B N 1
ATOM 1546 C CA . ALA B 1 24 ? -10.727 8.016 12.742 1 98.62 24 ALA B CA 1
ATOM 1547 C C . ALA B 1 24 ? -10.906 6.559 13.164 1 98.62 24 ALA B C 1
ATOM 1549 O O . ALA B 1 24 ? -11.984 5.984 13 1 98.62 24 ALA B O 1
ATOM 1550 N N . ALA B 1 25 ? -9.875 5.996 13.734 1 98.44 25 ALA B N 1
ATOM 1551 C CA . ALA B 1 25 ? -9.875 4.594 14.141 1 98.44 25 ALA B CA 1
ATOM 1552 C C . ALA B 1 25 ? -10.898 4.336 15.242 1 98.44 25 ALA B C 1
ATOM 1554 O O . ALA B 1 25 ? -11.414 3.225 15.367 1 98.44 25 ALA B O 1
ATOM 1555 N N . GLN B 1 26 ? -11.188 5.348 16 1 97.81 26 GLN B N 1
ATOM 1556 C CA . GLN B 1 26 ? -12.156 5.215 17.078 1 97.81 26 GLN B CA 1
ATOM 1557 C C . GLN B 1 26 ? -13.578 5.086 16.531 1 97.81 26 GLN B C 1
ATOM 1559 O O . GLN B 1 26 ? -14.492 4.684 17.25 1 97.81 26 GLN B O 1
ATOM 1564 N N . GLU B 1 27 ? -13.727 5.332 15.273 1 97.81 27 GLU B N 1
ATOM 1565 C CA . GLU B 1 27 ? -15.07 5.383 14.711 1 97.81 27 GLU B CA 1
ATOM 1566 C C . GLU B 1 27 ? -15.281 4.277 13.68 1 97.81 27 GLU B C 1
ATOM 1568 O O . GLU B 1 27 ? -16.297 4.25 12.992 1 97.81 27 GLU B O 1
ATOM 1573 N N . ALA B 1 28 ? -14.344 3.381 13.539 1 98.44 28 ALA B N 1
ATOM 1574 C CA . ALA B 1 28 ? -14.461 2.354 12.508 1 98.44 28 ALA B CA 1
ATOM 1575 C C . ALA B 1 28 ? -13.742 1.075 12.922 1 98.44 28 ALA B C 1
ATOM 1577 O O . ALA B 1 28 ? -12.867 1.104 13.797 1 98.44 28 ALA B O 1
ATOM 1578 N N . ASP B 1 29 ? -14.086 -0.03 12.297 1 97.62 29 ASP B N 1
ATOM 1579 C CA . ASP B 1 29 ? -13.461 -1.325 12.547 1 97.62 29 ASP B CA 1
ATOM 1580 C C . ASP B 1 29 ? -12.102 -1.421 11.859 1 97.62 29 ASP B C 1
ATOM 1582 O O . ASP B 1 29 ? -11.281 -2.275 12.203 1 97.62 29 ASP B O 1
ATOM 1586 N N . HIS B 1 30 ? -11.891 -0.59 10.859 1 98.12 30 HIS B N 1
ATOM 1587 C CA . HIS B 1 30 ? -10.703 -0.65 10.023 1 98.12 30 HIS B CA 1
ATOM 1588 C C . HIS B 1 30 ? -10.312 0.736 9.523 1 98.12 30 HIS B C 1
ATOM 1590 O O . HIS B 1 30 ? -11.172 1.517 9.109 1 98.12 30 HIS B O 1
ATOM 1596 N N . LEU B 1 31 ? -9.047 1.034 9.586 1 98.81 31 LEU B N 1
ATOM 1597 C CA . LEU B 1 31 ? -8.539 2.324 9.125 1 98.81 31 LEU B CA 1
ATOM 1598 C C . LEU B 1 31 ? -7.777 2.174 7.812 1 98.81 31 LEU B C 1
ATOM 1600 O O . LEU B 1 31 ? -6.898 1.315 7.695 1 98.81 31 LEU B O 1
ATOM 1604 N N . ILE B 1 32 ? -8.148 2.973 6.875 1 98.88 32 ILE B N 1
ATOM 1605 C CA . ILE B 1 32 ? -7.406 3.086 5.625 1 98.88 32 ILE B CA 1
ATOM 1606 C C . ILE B 1 32 ? -6.594 4.379 5.625 1 98.88 32 ILE B C 1
ATOM 1608 O O . ILE B 1 32 ? -7.137 5.461 5.875 1 98.88 32 ILE B O 1
ATOM 1612 N N . VAL B 1 33 ? -5.324 4.277 5.488 1 98.94 33 VAL B N 1
ATOM 1613 C CA . VAL B 1 33 ? -4.449 5.426 5.277 1 98.94 33 VAL B CA 1
ATOM 1614 C C . VAL B 1 33 ? -4.051 5.512 3.807 1 98.94 33 VAL B C 1
ATOM 1616 O O . VAL B 1 33 ? -3.359 4.633 3.291 1 98.94 33 VAL B O 1
ATOM 1619 N N . ALA B 1 34 ? -4.508 6.543 3.178 1 98.81 34 ALA B N 1
ATOM 1620 C CA . ALA B 1 34 ? -4.383 6.648 1.727 1 98.81 34 ALA B CA 1
ATOM 1621 C C . ALA B 1 34 ? -3.367 7.719 1.339 1 98.81 34 ALA B C 1
ATOM 1623 O O . ALA B 1 34 ? -3.564 8.906 1.624 1 98.81 34 ALA B O 1
ATOM 1624 N N . ILE B 1 35 ? -2.303 7.316 0.699 1 98.31 35 ILE B N 1
ATOM 1625 C CA . ILE B 1 35 ? -1.219 8.211 0.309 1 98.31 35 ILE B CA 1
ATOM 1626 C C . ILE B 1 35 ? -1.586 8.93 -0.986 1 98.31 35 ILE B C 1
ATOM 1628 O O . ILE B 1 35 ? -1.685 8.305 -2.045 1 98.31 35 ILE B O 1
ATOM 1632 N N . THR B 1 36 ? -1.749 10.234 -0.86 1 96.25 36 THR B N 1
ATOM 1633 C CA . THR B 1 36 ? -2.061 11.023 -2.047 1 96.25 36 THR B CA 1
ATOM 1634 C C . THR B 1 36 ? -0.792 11.352 -2.826 1 96.25 36 THR B C 1
ATOM 1636 O O . THR B 1 36 ? 0.312 11.305 -2.279 1 96.25 36 THR B O 1
ATOM 1639 N N . ASN B 1 37 ? -0.96 11.562 -4.172 1 90.5 37 ASN B N 1
ATOM 1640 C CA . ASN B 1 37 ? 0.175 11.828 -5.051 1 90.5 37 ASN B CA 1
ATOM 1641 C C . ASN B 1 37 ? 1.271 10.781 -4.879 1 90.5 37 ASN B C 1
ATOM 1643 O O . ASN B 1 37 ? 2.414 11.117 -4.562 1 90.5 37 ASN B O 1
ATOM 1647 N N . PRO B 1 38 ? 0.957 9.594 -5.211 1 93.88 38 PRO B N 1
ATOM 1648 C CA . PRO B 1 38 ? 1.882 8.5 -4.891 1 93.88 38 PRO B CA 1
ATOM 1649 C C . PRO B 1 38 ? 3.133 8.516 -5.766 1 93.88 38 PRO B C 1
ATOM 1651 O O . PRO B 1 38 ? 4.188 8.031 -5.348 1 93.88 38 PRO B O 1
ATOM 1654 N N . ASP B 1 39 ? 3.037 9 -7 1 88.19 39 ASP B N 1
ATOM 1655 C CA . ASP B 1 39 ? 4.188 9.07 -7.895 1 88.19 39 ASP B CA 1
ATOM 1656 C C . ASP B 1 39 ? 5 10.344 -7.641 1 88.19 39 ASP B C 1
ATOM 1658 O O . ASP B 1 39 ? 4.438 11.43 -7.512 1 88.19 39 ASP B O 1
ATOM 1662 N N . PRO B 1 40 ? 6.281 10.117 -7.438 1 69.12 40 PRO B N 1
ATOM 1663 C CA . PRO B 1 40 ? 7.051 11.344 -7.207 1 69.12 40 PRO B CA 1
ATOM 1664 C C . PRO B 1 40 ? 7.059 12.273 -8.422 1 69.12 40 PRO B C 1
ATOM 1666 O O . PRO B 1 40 ? 7.316 11.828 -9.539 1 69.12 40 PRO B O 1
ATOM 1669 N N . GLY B 1 41 ? 6.312 12.273 -9.609 1 52.62 41 GLY B N 1
ATOM 1670 C CA . GLY B 1 41 ? 6.625 13.109 -10.758 1 52.62 41 GLY B CA 1
ATOM 1671 C C . GLY B 1 41 ? 7.824 14.008 -10.531 1 52.62 41 GLY B C 1
ATOM 1672 O O . GLY B 1 41 ? 8.656 14.188 -11.43 1 52.62 41 GLY B O 1
ATOM 1673 N N . ALA B 1 42 ? 7.73 15.141 -9.688 1 40.12 42 ALA B N 1
ATOM 1674 C CA . ALA B 1 42 ? 8.406 16.438 -9.727 1 40.12 42 ALA B CA 1
ATOM 1675 C C . ALA B 1 42 ? 9.797 16.344 -9.117 1 40.12 42 ALA B C 1
ATOM 1677 O O . ALA B 1 42 ? 10.438 17.375 -8.867 1 40.12 42 ALA B O 1
ATOM 1678 N N . ARG B 1 43 ? 10.227 15.258 -8.828 1 38.91 43 ARG B N 1
ATOM 1679 C CA . ARG B 1 43 ? 11.539 15.352 -8.211 1 38.91 43 ARG B CA 1
ATOM 1680 C C . ARG B 1 43 ? 12.609 15.727 -9.234 1 38.91 43 ARG B C 1
ATOM 1682 O O . ARG B 1 43 ? 13.531 16.484 -8.922 1 38.91 43 ARG B O 1
ATOM 1689 N N . HIS B 1 44 ? 12.797 14.781 -10.258 1 37.56 44 HIS B N 1
ATOM 1690 C CA . HIS B 1 44 ? 14.023 14.797 -11.039 1 37.56 44 HIS B CA 1
ATOM 1691 C C . HIS B 1 44 ? 14.156 16.094 -11.82 1 37.56 44 HIS B C 1
ATOM 1693 O O . HIS B 1 44 ? 15.141 16.297 -12.539 1 37.56 44 HIS B O 1
ATOM 1699 N N . LEU B 1 45 ? 13.203 16.703 -12.273 1 33.5 45 LEU B N 1
ATOM 1700 C CA . LEU B 1 45 ? 13.688 17.859 -13.008 1 33.5 45 LEU B CA 1
ATOM 1701 C C . LEU B 1 45 ? 14.633 18.688 -12.133 1 33.5 45 LEU B C 1
ATOM 1703 O O . LEU B 1 45 ? 15.062 19.766 -12.539 1 33.5 45 LEU B O 1
ATOM 1707 N N . ALA B 1 46 ? 14.727 18.359 -10.891 1 30.39 46 ALA B N 1
ATOM 1708 C CA . ALA B 1 46 ? 15.547 19.328 -10.156 1 30.39 46 ALA B CA 1
ATOM 1709 C C . ALA B 1 46 ? 17.031 19.094 -10.414 1 30.39 46 ALA B C 1
ATOM 1711 O O . ALA B 1 46 ? 17.875 19.625 -9.703 1 30.39 46 ALA B O 1
ATOM 1712 N N . LYS B 1 47 ? 17.547 18.062 -11.031 1 38.62 47 LYS B N 1
ATOM 1713 C CA . LYS B 1 47 ? 19 18.156 -11.102 1 38.62 47 LYS B CA 1
ATOM 1714 C C . LYS B 1 47 ? 19.438 19.516 -11.688 1 38.62 47 LYS B C 1
ATOM 1716 O O . LYS B 1 47 ? 20.609 19.859 -11.648 1 38.62 47 LYS B O 1
ATOM 1721 N N . GLN B 1 48 ? 18.984 19.953 -12.891 1 32.28 48 GLN B N 1
ATOM 1722 C CA . GLN B 1 48 ? 19.609 21.156 -13.43 1 32.28 48 GLN B CA 1
ATOM 1723 C C . GLN B 1 48 ? 19.281 22.375 -12.578 1 32.28 48 GLN B C 1
ATOM 1725 O O . GLN B 1 48 ? 20.172 23.109 -12.156 1 32.28 48 GLN B O 1
ATOM 1730 N N . SER B 1 49 ? 18.312 23.406 -13.18 1 29.58 49 SER B N 1
ATOM 1731 C CA . SER B 1 49 ? 18.156 24.781 -12.734 1 29.58 49 SER B CA 1
ATOM 1732 C C . SER B 1 49 ? 17.547 24.844 -11.336 1 29.58 49 SER B C 1
ATOM 1734 O O . SER B 1 49 ? 17.125 23.828 -10.797 1 29.58 49 SER B O 1
ATOM 1736 N N . ALA B 1 50 ? 16.688 26.016 -11.062 1 32.22 50 ALA B N 1
ATOM 1737 C CA . ALA B 1 50 ? 16.172 26.875 -10.008 1 32.22 50 ALA B CA 1
ATOM 1738 C C . ALA B 1 50 ? 15.172 26.141 -9.125 1 32.22 50 ALA B C 1
ATOM 1740 O O . ALA B 1 50 ? 14.734 26.656 -8.102 1 32.22 50 ALA B O 1
ATOM 1741 N N . HIS B 1 51 ? 14.258 25.156 -9.555 1 34.03 51 HIS B N 1
ATOM 1742 C CA . HIS B 1 51 ? 13.07 24.75 -8.812 1 34.03 51 HIS B CA 1
ATOM 1743 C C . HIS B 1 51 ? 13.367 23.578 -7.883 1 34.03 51 HIS B C 1
ATOM 1745 O O . HIS B 1 51 ? 13.062 22.438 -8.211 1 34.03 51 HIS B O 1
ATOM 1751 N N . ARG B 1 52 ? 14.359 23.375 -7.195 1 37.84 52 ARG B N 1
ATOM 1752 C CA . ARG B 1 52 ? 14.797 22.781 -5.938 1 37.84 52 ARG B CA 1
ATOM 1753 C C . ARG B 1 52 ? 13.625 22.625 -4.973 1 37.84 52 ARG B C 1
ATOM 1755 O O . ARG B 1 52 ? 13.711 21.875 -3.996 1 37.84 52 ARG B O 1
ATOM 1762 N N . HIS B 1 53 ? 12.648 23.484 -5.152 1 40.78 53 HIS B N 1
ATOM 1763 C CA . HIS B 1 53 ? 11.578 23.609 -4.168 1 40.78 53 HIS B CA 1
ATOM 1764 C C . HIS B 1 53 ? 10.664 22.391 -4.188 1 40.78 53 HIS B C 1
ATOM 1766 O O . HIS B 1 53 ? 10.203 21.938 -3.135 1 40.78 53 HIS B O 1
ATOM 1772 N N . LEU B 1 54 ? 10.344 21.766 -5.453 1 46.25 54 LEU B N 1
ATOM 1773 C CA . LEU B 1 54 ? 9.328 20.719 -5.551 1 46.25 54 LEU B CA 1
ATOM 1774 C C . LEU B 1 54 ? 9.867 19.375 -5.051 1 46.25 54 LEU B C 1
ATOM 1776 O O . LEU B 1 54 ? 9.156 18.641 -4.363 1 46.25 54 LEU B O 1
ATOM 1780 N N . GLU B 1 55 ? 11.094 18.953 -5.422 1 53.19 55 GLU B N 1
ATOM 1781 C CA . GLU B 1 55 ? 11.75 17.781 -4.848 1 53.19 55 GLU B CA 1
ATOM 1782 C C . GLU B 1 55 ? 11.906 17.922 -3.338 1 53.19 55 GLU B C 1
ATOM 1784 O O . GLU B 1 55 ? 11.773 16.938 -2.604 1 53.19 55 GLU B O 1
ATOM 1789 N N . SER B 1 56 ? 11.945 19.188 -3.027 1 63.34 56 SER B N 1
ATOM 1790 C CA . SER B 1 56 ? 12.141 19.469 -1.608 1 63.34 56 SER B CA 1
ATOM 1791 C C . SER B 1 56 ? 10.859 19.219 -0.819 1 63.34 56 SER B C 1
ATOM 1793 O O . SER B 1 56 ? 10.906 18.938 0.378 1 63.34 56 SER B O 1
ATOM 1795 N N . ALA B 1 57 ? 9.805 19.203 -1.693 1 70.62 57 ALA B N 1
ATOM 1796 C CA . ALA B 1 57 ? 8.547 19.047 -0.974 1 70.62 57 ALA B CA 1
ATOM 1797 C C . ALA B 1 57 ? 8.156 17.578 -0.864 1 70.62 57 ALA B C 1
ATOM 1799 O O . ALA B 1 57 ? 7.309 17.203 -0.047 1 70.62 57 ALA B O 1
ATOM 1800 N N . ASN B 1 58 ? 8.805 16.719 -1.714 1 75.75 58 ASN B N 1
ATOM 1801 C CA . ASN B 1 58 ? 8.469 15.297 -1.735 1 75.75 58 ASN B CA 1
ATOM 1802 C C . ASN B 1 58 ? 9.719 14.422 -1.737 1 75.75 58 ASN B C 1
ATOM 1804 O O . ASN B 1 58 ? 9.922 13.625 -2.654 1 75.75 58 ASN B O 1
ATOM 1808 N N . PRO B 1 59 ? 10.391 14.508 -0.643 1 86.69 59 PRO B N 1
ATOM 1809 C CA . PRO B 1 59 ? 11.695 13.836 -0.642 1 86.69 59 PRO B CA 1
ATOM 1810 C C . PRO B 1 59 ? 11.578 12.328 -0.468 1 86.69 59 PRO B C 1
ATOM 1812 O O . PRO B 1 59 ? 12.523 11.594 -0.767 1 86.69 59 PRO B O 1
ATOM 1815 N N . PHE B 1 60 ? 10.461 11.836 -0.01 1 94.06 60 PHE B N 1
ATOM 1816 C CA . PHE B 1 60 ? 10.359 10.414 0.294 1 94.06 60 PHE B CA 1
ATOM 1817 C C . PHE B 1 60 ? 9.586 9.68 -0.792 1 94.06 60 PHE B C 1
ATOM 1819 O O . PHE B 1 60 ? 8.523 10.141 -1.223 1 94.06 60 PHE B O 1
ATOM 1826 N N . SER B 1 61 ? 10.156 8.547 -1.25 1 94.94 61 SER B N 1
ATOM 1827 C CA . SER B 1 61 ? 9.469 7.68 -2.199 1 94.94 61 SER B CA 1
ATOM 1828 C C . SER B 1 61 ? 8.219 7.055 -1.577 1 94.94 61 SER B C 1
ATOM 1830 O O . SER B 1 61 ? 8.008 7.156 -0.367 1 94.94 61 SER B O 1
ATOM 1832 N N . TYR B 1 62 ? 7.387 6.504 -2.426 1 97.06 62 TYR B N 1
ATOM 1833 C CA . TYR B 1 62 ? 6.211 5.809 -1.91 1 97.06 62 TYR B CA 1
ATOM 1834 C C . TYR B 1 62 ? 6.609 4.746 -0.894 1 97.06 62 TYR B C 1
ATOM 1836 O O . TYR B 1 62 ? 6.008 4.645 0.178 1 97.06 62 TYR B O 1
ATOM 1844 N N . PHE B 1 63 ? 7.656 3.945 -1.22 1 97 63 PHE B N 1
ATOM 1845 C CA . PHE B 1 63 ? 8.133 2.898 -0.324 1 97 63 PHE B CA 1
ATOM 1846 C C . PHE B 1 63 ? 8.523 3.482 1.028 1 97 63 PHE B C 1
ATOM 1848 O O . PHE B 1 63 ? 8.117 2.973 2.072 1 97 63 PHE B O 1
ATOM 1855 N N . GLU B 1 64 ? 9.25 4.523 1.017 1 96.38 64 GLU B N 1
ATOM 1856 C CA . GLU B 1 64 ? 9.711 5.16 2.248 1 96.38 64 GLU B CA 1
ATOM 1857 C C . GLU B 1 64 ? 8.539 5.715 3.053 1 96.38 64 GLU B C 1
ATOM 1859 O O . GLU B 1 64 ? 8.516 5.602 4.281 1 96.38 64 GLU B O 1
ATOM 1864 N N . ARG B 1 65 ? 7.605 6.285 2.346 1 97.81 65 ARG B N 1
ATOM 1865 C CA . ARG B 1 65 ? 6.426 6.812 3.025 1 97.81 65 ARG B CA 1
ATOM 1866 C C . ARG B 1 65 ? 5.641 5.699 3.705 1 97.81 65 ARG B C 1
ATOM 1868 O O . ARG B 1 65 ? 5.129 5.879 4.812 1 97.81 65 ARG B O 1
ATOM 1875 N N . VAL B 1 66 ? 5.559 4.539 3.072 1 98.5 66 VAL B N 1
ATOM 1876 C CA . VAL B 1 66 ? 4.871 3.4 3.676 1 98.5 66 VAL B CA 1
ATOM 1877 C C . VAL B 1 66 ? 5.609 2.963 4.938 1 98.5 66 VAL B C 1
ATOM 1879 O O . VAL B 1 66 ? 4.984 2.668 5.961 1 98.5 66 VAL B O 1
ATOM 1882 N N . GLN B 1 67 ? 6.938 2.928 4.898 1 97.31 67 GLN B N 1
ATOM 1883 C CA . GLN B 1 67 ? 7.711 2.561 6.082 1 97.31 67 GLN B CA 1
ATOM 1884 C C . GLN B 1 67 ? 7.426 3.51 7.242 1 97.31 67 GLN B C 1
ATOM 1886 O O . GLN B 1 67 ? 7.219 3.068 8.375 1 97.31 67 GLN B O 1
ATOM 1891 N N . LEU B 1 68 ? 7.371 4.754 6.926 1 98.25 68 LEU B N 1
ATOM 1892 C CA . LEU B 1 68 ? 7.102 5.758 7.949 1 98.25 68 LEU B CA 1
ATOM 1893 C C . LEU B 1 68 ? 5.688 5.613 8.492 1 98.25 68 LEU B C 1
ATOM 1895 O O . LEU B 1 68 ? 5.473 5.711 9.703 1 98.25 68 LEU B O 1
ATOM 1899 N N . LEU B 1 69 ? 4.766 5.312 7.648 1 98.75 69 LEU B N 1
ATOM 1900 C CA . LEU B 1 69 ? 3.371 5.168 8.055 1 98.75 69 LEU B CA 1
ATOM 1901 C C . LEU B 1 69 ? 3.18 3.918 8.906 1 98.75 69 LEU B C 1
ATOM 1903 O O . LEU B 1 69 ? 2.383 3.918 9.852 1 98.75 69 LEU B O 1
ATOM 1907 N N . GLN B 1 70 ? 3.891 2.865 8.523 1 98.25 70 GLN B N 1
ATOM 1908 C CA . GLN B 1 70 ? 3.803 1.655 9.328 1 98.25 70 GLN B CA 1
ATOM 1909 C C . GLN B 1 70 ? 4.246 1.921 10.766 1 98.25 70 GLN B C 1
ATOM 1911 O O . GLN B 1 70 ? 3.633 1.426 11.711 1 98.25 70 GLN B O 1
ATOM 1916 N N . ALA B 1 71 ? 5.262 2.719 10.93 1 97.94 71 ALA B N 1
ATOM 1917 C CA . ALA B 1 71 ? 5.715 3.105 12.266 1 97.94 71 ALA B CA 1
ATOM 1918 C C . ALA B 1 71 ? 4.672 3.965 12.969 1 97.94 71 ALA B C 1
ATOM 1920 O O . ALA B 1 71 ? 4.453 3.824 14.18 1 97.94 71 ALA B O 1
ATOM 1921 N N . ALA B 1 72 ? 4.031 4.805 12.211 1 98.38 72 ALA B N 1
ATOM 1922 C CA . ALA B 1 72 ? 3.041 5.727 12.758 1 98.38 72 ALA B CA 1
ATOM 1923 C C . ALA B 1 72 ? 1.792 4.984 13.219 1 98.38 72 ALA B C 1
ATOM 1925 O O . ALA B 1 72 ? 1.05 5.473 14.078 1 98.38 72 ALA B O 1
ATOM 1926 N N . LEU B 1 73 ? 1.554 3.793 12.695 1 98.19 73 LEU B N 1
ATOM 1927 C CA . LEU B 1 73 ? 0.295 3.088 12.906 1 98.19 73 LEU B CA 1
ATOM 1928 C C . LEU B 1 73 ? 0.414 2.1 14.062 1 98.19 73 LEU B C 1
ATOM 1930 O O . LEU B 1 73 ? -0.573 1.475 14.453 1 98.19 73 LEU B O 1
ATOM 1934 N N . ILE B 1 74 ? 1.608 1.768 14.641 1 93.81 74 ILE B N 1
ATOM 1935 C CA . ILE B 1 74 ? 1.839 0.812 15.719 1 93.81 74 ILE B CA 1
ATOM 1936 C C . ILE B 1 74 ? 0.93 1.138 16.906 1 93.81 74 ILE B C 1
ATOM 1938 O O . ILE B 1 74 ? 0.39 0.235 17.547 1 93.81 74 ILE B O 1
ATOM 1942 N N . GLY B 1 75 ? 0.424 2.365 17.141 1 91.19 75 GLY B N 1
ATOM 1943 C CA . GLY B 1 75 ? -0.392 2.754 18.281 1 91.19 75 GLY B CA 1
ATOM 1944 C C . GLY B 1 75 ? -1.857 2.932 17.938 1 91.19 75 GLY B C 1
ATOM 1945 O O . GLY B 1 75 ? -2.672 3.254 18.797 1 91.19 75 GLY B O 1
ATOM 1946 N N . VAL B 1 76 ? -2.195 2.6 16.719 1 96.75 76 VAL B N 1
ATOM 1947 C CA . VAL B 1 76 ? -3.584 2.699 16.281 1 96.75 76 VAL B CA 1
ATOM 1948 C C . VAL B 1 76 ? -4.344 1.433 16.672 1 96.75 76 VAL B C 1
ATOM 1950 O O . VAL B 1 76 ? -3.875 0.32 16.406 1 96.75 76 VAL B O 1
ATOM 1953 N N . PRO B 1 77 ? -5.543 1.523 17.25 1 96.38 77 PRO B N 1
ATOM 1954 C CA . PRO B 1 77 ? -6.191 0.414 17.953 1 96.38 77 PRO B CA 1
ATOM 1955 C C . PRO B 1 77 ? -6.949 -0.521 17 1 96.38 77 PRO B C 1
ATOM 1957 O O . PRO B 1 77 ? -7.59 -1.472 17.453 1 96.38 77 PRO B O 1
ATOM 1960 N N . VAL B 1 78 ? -6.996 -0.276 15.742 1 97.56 78 VAL B N 1
ATOM 1961 C CA . VAL B 1 78 ? -7.688 -1.133 14.789 1 97.56 78 VAL B CA 1
ATOM 1962 C C . VAL B 1 78 ? -6.742 -1.514 13.648 1 97.56 78 VAL B C 1
ATOM 1964 O O . VAL B 1 78 ? -5.742 -0.829 13.414 1 97.56 78 VAL B O 1
ATOM 1967 N N . PRO B 1 79 ? -7.039 -2.641 12.883 1 96.5 79 PRO B N 1
ATOM 1968 C CA . PRO B 1 79 ? -6.234 -2.947 11.695 1 96.5 79 PRO B CA 1
ATOM 1969 C C . PRO B 1 79 ? -6.234 -1.813 10.672 1 96.5 79 PRO B C 1
ATOM 1971 O O . PRO B 1 79 ? -7.227 -1.092 10.547 1 96.5 79 PRO B O 1
ATOM 1974 N N . SER B 1 80 ? -5.133 -1.705 10.055 1 98.12 80 SER B N 1
ATOM 1975 C CA . SER B 1 80 ? -5.008 -0.611 9.094 1 98.12 80 SER B CA 1
ATOM 1976 C C . SER B 1 80 ? -4.473 -1.106 7.754 1 98.12 80 SER B C 1
ATOM 1978 O O . SER B 1 80 ? -3.771 -2.119 7.699 1 98.12 80 SER B O 1
ATOM 1980 N N . THR B 1 81 ? -4.875 -0.404 6.754 1 98.06 81 THR B N 1
ATOM 1981 C CA . THR B 1 81 ? -4.379 -0.636 5.402 1 98.06 81 THR B CA 1
ATOM 1982 C C . THR B 1 81 ? -3.826 0.654 4.801 1 98.06 81 THR B C 1
ATOM 1984 O O . THR B 1 81 ? -4.43 1.72 4.945 1 98.06 81 THR B O 1
ATOM 1987 N N . ILE B 1 82 ? -2.656 0.51 4.207 1 98.75 82 ILE B N 1
ATOM 1988 C CA . ILE B 1 82 ? -2.084 1.64 3.484 1 98.75 82 ILE B CA 1
ATOM 1989 C C . ILE B 1 82 ? -2.273 1.44 1.982 1 98.75 82 ILE B C 1
ATOM 1991 O O . ILE B 1 82 ? -1.96 0.375 1.446 1 98.75 82 ILE B O 1
ATOM 1995 N N . VAL B 1 83 ? -2.801 2.453 1.283 1 98.69 83 VAL B N 1
ATOM 1996 C CA . VAL B 1 83 ? -3.061 2.354 -0.149 1 98.69 83 VAL B CA 1
ATOM 1997 C C . VAL B 1 83 ? -2.598 3.631 -0.848 1 98.69 83 VAL B C 1
ATOM 1999 O O . VAL B 1 83 ? -2.518 4.691 -0.225 1 98.69 83 VAL B O 1
ATOM 2002 N N . PRO B 1 84 ? -2.229 3.504 -2.15 1 98 84 PRO B N 1
ATOM 2003 C CA . PRO B 1 84 ? -2.107 4.738 -2.928 1 98 84 PRO B CA 1
ATOM 2004 C C . PRO B 1 84 ? -3.461 5.371 -3.244 1 98 84 PRO B C 1
ATOM 2006 O O . PRO B 1 84 ? -4.477 4.676 -3.299 1 98 84 PRO B O 1
ATOM 2009 N N . PHE B 1 85 ? -3.449 6.668 -3.381 1 97.56 85 PHE B N 1
ATOM 2010 C CA . PHE B 1 85 ? -4.684 7.395 -3.656 1 97.56 85 PHE B CA 1
ATOM 2011 C C . PHE B 1 85 ? -4.402 8.641 -4.484 1 97.56 85 PHE B C 1
ATOM 2013 O O . PHE B 1 85 ? -4.133 9.711 -3.936 1 97.56 85 PHE B O 1
ATOM 2020 N N . ASP B 1 86 ? -4.527 8.5 -5.742 1 94.69 86 ASP B N 1
ATOM 2021 C CA . ASP B 1 86 ? -4.285 9.602 -6.664 1 94.69 86 ASP B CA 1
ATOM 2022 C C . ASP B 1 86 ? -5.512 10.508 -6.777 1 94.69 86 ASP B C 1
ATOM 2024 O O . ASP B 1 86 ? -6.5 10.141 -7.414 1 94.69 86 ASP B O 1
ATOM 2028 N N . LEU B 1 87 ? -5.422 11.672 -6.273 1 94.12 87 LEU B N 1
ATOM 2029 C CA . LEU B 1 87 ? -6.551 12.594 -6.234 1 94.12 87 LEU B CA 1
ATOM 2030 C C . LEU B 1 87 ? -6.965 13.016 -7.641 1 94.12 87 LEU B C 1
ATOM 2032 O O . LEU B 1 87 ? -8.102 13.438 -7.855 1 94.12 87 LEU B O 1
ATOM 2036 N N . SER B 1 88 ? -6.102 12.852 -8.578 1 92.31 88 SER B N 1
ATOM 2037 C CA . SER B 1 88 ? -6.379 13.289 -9.938 1 92.31 88 SER B CA 1
ATOM 2038 C C . SER B 1 88 ? -7.09 12.203 -10.742 1 92.31 88 SER B C 1
ATOM 2040 O O . SER B 1 88 ? -7.461 12.422 -11.898 1 92.31 88 SER B O 1
ATOM 2042 N N . ARG B 1 89 ? -7.32 11.062 -10.156 1 93.56 89 ARG B N 1
ATOM 2043 C CA . ARG B 1 89 ? -7.945 9.945 -10.852 1 93.56 89 ARG B CA 1
ATOM 2044 C C . ARG B 1 89 ? -9.188 9.461 -10.117 1 93.56 89 ARG B C 1
ATOM 2046 O O . ARG B 1 89 ? -9.258 8.312 -9.68 1 93.56 89 ARG B O 1
ATOM 2053 N N . PRO B 1 90 ? -10.219 10.281 -10.125 1 94.19 90 PRO B N 1
ATOM 2054 C CA . PRO B 1 90 ? -11.414 9.938 -9.359 1 94.19 90 PRO B CA 1
ATOM 2055 C C . PRO B 1 90 ? -12.055 8.625 -9.812 1 94.19 90 PRO B C 1
ATOM 2057 O O . PRO B 1 90 ? -12.719 7.949 -9.023 1 94.19 90 PRO B O 1
ATOM 2060 N N . GLU B 1 91 ? -11.852 8.242 -11.07 1 92.75 91 GLU B N 1
ATOM 2061 C CA . GLU B 1 91 ? -12.445 7.027 -11.617 1 92.75 91 GLU B CA 1
ATOM 2062 C C . GLU B 1 91 ? -11.891 5.785 -10.922 1 92.75 91 GLU B C 1
ATOM 2064 O O . GLU B 1 91 ? -12.5 4.715 -10.969 1 92.75 91 GLU B O 1
ATOM 2069 N N . HIS B 1 92 ? -10.766 5.938 -10.227 1 94.38 92 HIS B N 1
ATOM 2070 C CA . HIS B 1 92 ? -10.133 4.777 -9.602 1 94.38 92 HIS B CA 1
ATOM 2071 C C . HIS B 1 92 ? -10.211 4.863 -8.078 1 94.38 92 HIS B C 1
ATOM 2073 O O . HIS B 1 92 ? -9.773 3.951 -7.379 1 94.38 92 HIS B O 1
ATOM 2079 N N . TRP B 1 93 ? -10.828 5.863 -7.453 1 97.06 93 TRP B N 1
ATOM 2080 C CA . TRP B 1 93 ? -10.82 6.074 -6.012 1 97.06 93 TRP B CA 1
ATOM 2081 C C . TRP B 1 93 ? -11.383 4.859 -5.277 1 97.06 93 TRP B C 1
ATOM 2083 O O . TRP B 1 93 ? -10.781 4.379 -4.312 1 97.06 93 TRP B O 1
ATOM 2093 N N . HIS B 1 94 ? -12.422 4.293 -5.824 1 95.81 94 HIS B N 1
ATOM 2094 C CA . HIS B 1 94 ? -13.141 3.248 -5.105 1 95.81 94 HIS B CA 1
ATOM 2095 C C . HIS B 1 94 ? -12.406 1.912 -5.203 1 95.81 94 HIS B C 1
ATOM 2097 O O . HIS B 1 94 ? -12.711 0.979 -4.457 1 95.81 94 HIS B O 1
ATOM 2103 N N . ASP B 1 95 ? -11.414 1.818 -6.137 1 95.25 95 ASP B N 1
ATOM 2104 C CA . ASP B 1 95 ? -10.578 0.627 -6.215 1 95.25 95 ASP B CA 1
ATOM 2105 C C . ASP B 1 95 ? -9.617 0.558 -5.031 1 95.25 95 ASP B C 1
ATOM 2107 O O . ASP B 1 95 ? -9.172 -0.526 -4.648 1 95.25 95 ASP B O 1
ATOM 2111 N N . TYR B 1 96 ? -9.344 1.703 -4.477 1 97.88 96 TYR B N 1
ATOM 2112 C CA . TYR B 1 96 ? -8.328 1.798 -3.436 1 97.88 96 TYR B CA 1
ATOM 2113 C C . TYR B 1 96 ? -8.953 2.078 -2.078 1 97.88 96 TYR B C 1
ATOM 2115 O O . TYR B 1 96 ? -8.484 1.578 -1.053 1 97.88 96 TYR B O 1
ATOM 2123 N N . VAL B 1 97 ? -9.961 2.869 -2.109 1 98.44 97 VAL B N 1
ATOM 2124 C CA . VAL B 1 97 ? -10.758 3.186 -0.927 1 98.44 97 VAL B CA 1
ATOM 2125 C C . VAL B 1 97 ? -12.234 2.924 -1.212 1 98.44 97 VAL B C 1
ATOM 2127 O O . VAL B 1 97 ? -12.859 3.656 -1.979 1 98.44 97 VAL B O 1
ATOM 2130 N N . PRO B 1 98 ? -12.758 1.905 -0.578 1 97.19 98 PRO B N 1
ATOM 2131 C CA . PRO B 1 98 ? -14.164 1.598 -0.825 1 97.19 98 PRO B CA 1
ATOM 2132 C C . PRO B 1 98 ? -15.078 2.801 -0.607 1 97.19 98 PRO B C 1
ATOM 2134 O O . PRO B 1 98 ? -14.828 3.617 0.284 1 97.19 98 PRO B O 1
ATOM 2137 N N . ALA B 1 99 ? -16.156 2.875 -1.341 1 96.62 99 ALA B N 1
ATOM 2138 C CA . ALA B 1 99 ? -17.094 3.992 -1.293 1 96.62 99 ALA B CA 1
ATOM 2139 C C . ALA B 1 99 ? -17.734 4.113 0.089 1 96.62 99 ALA B C 1
ATOM 2141 O O . ALA B 1 99 ? -18.109 5.207 0.509 1 96.62 99 ALA B O 1
ATOM 2142 N N . SER B 1 100 ? -17.797 2.996 0.808 1 97.06 100 SER B N 1
ATOM 2143 C CA . SER B 1 100 ? -18.438 2.982 2.113 1 97.06 100 SER B CA 1
ATOM 2144 C C . SER B 1 100 ? -17.547 3.604 3.184 1 97.06 100 SER B C 1
ATOM 2146 O O . SER B 1 100 ? -18 3.879 4.293 1 97.06 100 SER B O 1
ATOM 2148 N N . ALA B 1 101 ? -16.297 3.859 2.865 1 98.56 101 ALA B N 1
ATOM 2149 C CA . ALA B 1 101 ? -15.391 4.438 3.85 1 98.56 101 ALA B CA 1
ATOM 2150 C C . ALA B 1 101 ? -15.75 5.891 4.141 1 98.56 101 ALA B C 1
ATOM 2152 O O . ALA B 1 101 ? -16.078 6.648 3.23 1 98.56 101 ALA B O 1
ATOM 2153 N N . ILE B 1 102 ? -15.672 6.246 5.383 1 98.81 102 ILE B N 1
ATOM 2154 C CA . ILE B 1 102 ? -15.844 7.645 5.77 1 98.81 102 ILE B CA 1
ATOM 2155 C C . ILE B 1 102 ? -14.484 8.344 5.777 1 98.81 102 ILE B C 1
ATOM 2157 O O . ILE B 1 102 ? -13.555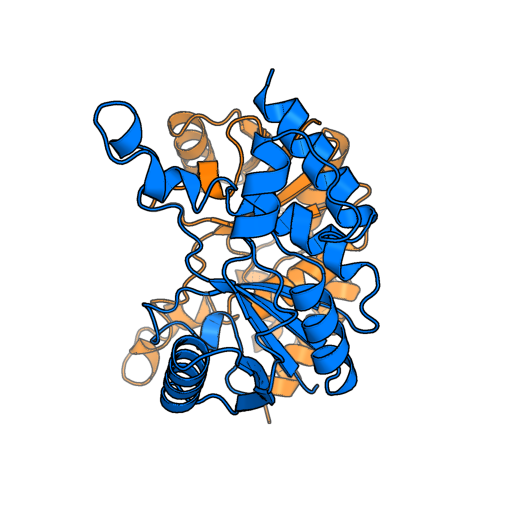 7.91 6.457 1 98.81 102 ILE B O 1
ATOM 2161 N N . GLN B 1 103 ? -14.438 9.422 5.047 1 98.81 103 GLN B N 1
ATOM 2162 C CA . GLN B 1 103 ? -13.211 10.203 4.973 1 98.81 103 GLN B CA 1
ATOM 2163 C C . GLN B 1 103 ? -13.125 11.203 6.125 1 98.81 103 GLN B C 1
ATOM 2165 O O . GLN B 1 103 ? -14.055 11.977 6.348 1 98.81 103 GLN B O 1
ATOM 2170 N N . PHE B 1 104 ? -12.008 11.18 6.812 1 98.81 104 PHE B N 1
ATOM 2171 C CA . PHE B 1 104 ? -11.75 12.156 7.863 1 98.81 104 PHE B CA 1
ATOM 2172 C C . PHE B 1 104 ? -10.773 13.227 7.387 1 98.81 104 PHE B C 1
ATOM 2174 O O . PHE B 1 104 ? -9.664 12.914 6.961 1 98.81 104 PHE B O 1
ATOM 2181 N N . VAL B 1 105 ? -11.203 14.461 7.469 1 98.31 105 VAL B N 1
ATOM 2182 C CA . VAL B 1 105 ? -10.398 15.602 7.027 1 98.31 105 VAL B CA 1
ATOM 2183 C C . VAL B 1 105 ? -10.32 16.641 8.141 1 98.31 105 VAL B C 1
ATOM 2185 O O . VAL B 1 105 ? -11.352 17.062 8.68 1 98.31 105 VAL B O 1
ATOM 2188 N N . ARG B 1 106 ? -9.141 16.969 8.516 1 97.44 106 ARG B N 1
ATOM 2189 C CA . ARG B 1 106 ? -8.945 18.094 9.43 1 97.44 106 ARG B CA 1
ATOM 2190 C C . ARG B 1 106 ? -8.633 19.375 8.656 1 97.44 106 ARG B C 1
ATOM 2192 O O . ARG B 1 106 ? -7.703 19.406 7.852 1 97.44 106 ARG B O 1
ATOM 2199 N N . ALA B 1 107 ? -9.391 20.422 8.938 1 96.38 107 ALA B N 1
ATOM 2200 C CA . ALA B 1 107 ? -9.242 21.656 8.18 1 96.38 107 ALA B CA 1
ATOM 2201 C C . ALA B 1 107 ? -8.602 22.75 9.023 1 96.38 107 ALA B C 1
ATOM 2203 O O . ALA B 1 107 ? -9.109 23.094 10.094 1 96.38 107 ALA B O 1
ATOM 2204 N N . PHE B 1 108 ? -7.445 23.219 8.508 1 94 108 PHE B N 1
ATOM 2205 C CA . PHE B 1 108 ? -6.777 24.375 9.102 1 94 108 PHE B CA 1
ATOM 2206 C C . PHE B 1 108 ? -7.027 25.625 8.266 1 94 108 PHE B C 1
ATOM 2208 O O . PHE B 1 108 ? -6.828 26.75 8.742 1 94 108 PHE B O 1
ATOM 2215 N N . SER B 1 109 ? -7.434 25.391 6.992 1 92.06 109 SER B N 1
ATOM 2216 C CA . SER B 1 109 ? -7.656 26.453 6.016 1 92.06 109 SER B CA 1
ATOM 2217 C C . SER B 1 109 ? -8.703 26.031 4.98 1 92.06 109 SER B C 1
ATOM 2219 O O . SER B 1 109 ? -9.328 24.984 5.113 1 92.06 109 SER B O 1
ATOM 2221 N N . GLU B 1 110 ? -8.852 26.875 4.008 1 93.56 110 GLU B N 1
ATOM 2222 C CA . GLU B 1 110 ? -9.797 26.609 2.93 1 93.56 110 GLU B CA 1
ATOM 2223 C C . GLU B 1 110 ? -9.312 25.469 2.037 1 93.56 110 GLU B C 1
ATOM 2225 O O . GLU B 1 110 ? -10.125 24.75 1.452 1 93.56 110 GLU B O 1
ATOM 2230 N N . TRP B 1 111 ? -8.078 25.234 2.012 1 92.12 111 TRP B N 1
ATOM 2231 C CA . TRP B 1 111 ? -7.52 24.188 1.168 1 92.12 111 TRP B CA 1
ATOM 2232 C C . TRP B 1 111 ? -8.047 22.812 1.579 1 92.12 111 TRP B C 1
ATOM 2234 O O . TRP B 1 111 ? -8.516 22.047 0.737 1 92.12 111 TRP B O 1
ATOM 2244 N N . GLU B 1 112 ? -8.031 22.531 2.816 1 94.06 112 GLU B N 1
ATOM 2245 C CA . GLU B 1 112 ? -8.516 21.234 3.297 1 94.06 112 GLU B CA 1
ATOM 2246 C C . GLU B 1 112 ? -10.023 21.109 3.113 1 94.06 112 GLU B C 1
ATOM 2248 O O . GLU B 1 112 ? -10.539 20.016 2.859 1 94.06 112 GLU B O 1
ATOM 2253 N N . ARG B 1 113 ? -10.672 22.203 3.244 1 95.88 113 ARG B N 1
ATOM 2254 C CA . ARG B 1 113 ? -12.117 22.172 3.029 1 95.88 113 ARG B CA 1
ATOM 2255 C C . ARG B 1 113 ? -12.453 21.859 1.576 1 95.88 113 ARG B C 1
ATOM 2257 O O . ARG B 1 113 ? -13.406 21.125 1.299 1 95.88 113 ARG B O 1
ATOM 2264 N N . GLU B 1 114 ? -11.664 22.375 0.739 1 96.38 114 GLU B N 1
ATOM 2265 C CA . GLU B 1 114 ? -11.844 22.078 -0.678 1 96.38 114 GLU B CA 1
ATOM 2266 C C . GLU B 1 114 ? -11.578 20.594 -0.962 1 96.38 114 GLU B C 1
ATOM 2268 O O . GLU B 1 114 ? -12.312 19.969 -1.731 1 96.38 114 GLU B O 1
ATOM 2273 N N . LYS B 1 115 ? -10.555 20.109 -0.355 1 95.56 115 LYS B N 1
ATOM 2274 C CA . LYS B 1 115 ? -10.273 18.688 -0.494 1 95.56 115 LYS B CA 1
ATOM 2275 C C . LYS B 1 115 ? -11.445 17.844 -0.003 1 95.56 115 LYS B C 1
ATOM 2277 O O . LYS B 1 115 ? -11.828 16.875 -0.649 1 95.56 115 LYS B O 1
ATOM 2282 N N . ALA B 1 116 ? -12.023 18.219 1.107 1 97.62 116 ALA B N 1
ATOM 2283 C CA . ALA B 1 116 ? -13.18 17.531 1.654 1 97.62 116 ALA B CA 1
ATOM 2284 C C . ALA B 1 116 ? -14.344 17.547 0.665 1 97.62 116 ALA B C 1
ATOM 2286 O O . ALA B 1 116 ? -15.008 16.531 0.463 1 97.62 116 ALA B O 1
ATOM 2287 N N . ASN B 1 117 ? -14.5 18.672 0.053 1 97.5 117 ASN B N 1
ATOM 2288 C CA . ASN B 1 117 ? -15.57 18.812 -0.93 1 97.5 117 ASN B CA 1
ATOM 2289 C C . ASN B 1 117 ? -15.328 17.906 -2.141 1 97.5 117 ASN B C 1
ATOM 2291 O O . ASN B 1 117 ? -16.266 17.297 -2.652 1 97.5 117 ASN B O 1
ATOM 2295 N N . ARG B 1 118 ? -14.125 17.875 -2.561 1 97.25 118 ARG B N 1
ATOM 2296 C CA . ARG B 1 118 ? -13.781 17.016 -3.689 1 97.25 118 ARG B CA 1
ATOM 2297 C C . ARG B 1 118 ? -14.078 15.555 -3.371 1 97.25 118 ARG B C 1
ATOM 2299 O O . ARG B 1 118 ? -14.617 14.828 -4.211 1 97.25 118 ARG B O 1
ATOM 2306 N N . LEU B 1 119 ? -13.711 15.141 -2.201 1 98.12 119 LEU B N 1
ATOM 2307 C CA . LEU B 1 119 ? -13.961 13.766 -1.778 1 98.12 119 LEU B CA 1
ATOM 2308 C C . LEU B 1 119 ? -15.461 13.484 -1.717 1 98.12 119 LEU B C 1
ATOM 2310 O O . LEU B 1 119 ? -15.914 12.43 -2.16 1 98.12 119 LEU B O 1
ATOM 2314 N N . SER B 1 120 ? -16.188 14.43 -1.207 1 98 120 SER B N 1
ATOM 2315 C CA . SER B 1 120 ? -17.641 14.297 -1.16 1 98 120 SER B CA 1
ATOM 2316 C C . SER B 1 120 ? -18.234 14.203 -2.562 1 98 120 SER B C 1
ATOM 2318 O O . SER B 1 120 ? -19.078 13.344 -2.828 1 98 120 SER B O 1
ATOM 2320 N N . ASP B 1 121 ? -17.766 15.031 -3.406 1 96.94 121 ASP B N 1
ATOM 2321 C CA . ASP B 1 121 ? -18.219 15.031 -4.793 1 96.94 121 ASP B CA 1
ATOM 2322 C C . ASP B 1 121 ? -17.922 13.695 -5.469 1 96.94 121 ASP B C 1
ATOM 2324 O O . ASP B 1 121 ? -18.625 13.281 -6.387 1 96.94 121 ASP B O 1
ATOM 2328 N N . GLY B 1 122 ? -16.844 13.125 -5.004 1 96.19 122 GLY B N 1
ATOM 2329 C CA . GLY B 1 122 ? -16.453 11.836 -5.547 1 96.19 122 GLY B CA 1
ATOM 2330 C C . GLY B 1 122 ? -17.266 10.68 -4.977 1 96.19 122 GLY B C 1
ATOM 2331 O O . GLY B 1 122 ? -17.031 9.523 -5.332 1 96.19 122 GLY B O 1
ATOM 2332 N N . GLY B 1 123 ? -18.125 10.945 -4.004 1 97 123 GLY B N 1
ATOM 2333 C CA . GLY B 1 123 ? -19.047 9.922 -3.537 1 97 123 GLY B CA 1
ATOM 2334 C C . GLY B 1 123 ? -18.766 9.477 -2.111 1 97 123 GLY B C 1
ATOM 2335 O O . GLY B 1 123 ? -19.422 8.57 -1.604 1 97 123 GLY B O 1
ATOM 2336 N N . TYR B 1 124 ? -17.859 10.109 -1.467 1 98.5 124 TYR B N 1
ATOM 2337 C CA . TYR B 1 124 ? -17.531 9.703 -0.103 1 98.5 124 TYR B CA 1
ATOM 2338 C C . TYR B 1 124 ? -18.328 10.516 0.909 1 98.5 124 TYR B C 1
ATOM 2340 O O . TYR B 1 124 ? -18.625 11.695 0.674 1 98.5 124 TYR B O 1
ATOM 2348 N N . ARG B 1 125 ? -18.688 9.844 1.988 1 98.44 125 ARG B N 1
ATOM 2349 C CA . ARG B 1 125 ? -19.016 10.602 3.188 1 98.44 125 ARG B CA 1
ATOM 2350 C C . ARG B 1 125 ? -17.766 11.188 3.83 1 98.44 125 ARG B C 1
ATOM 2352 O O . ARG B 1 125 ? -16.719 10.539 3.861 1 98.44 125 ARG B O 1
ATOM 2359 N N . VAL B 1 126 ? -17.969 12.438 4.363 1 98.69 126 VAL B N 1
ATOM 2360 C CA . VAL B 1 126 ? -16.797 13.117 4.918 1 98.69 126 VAL B CA 1
ATOM 2361 C C . VAL B 1 126 ? -17.109 13.617 6.328 1 98.69 126 VAL B C 1
ATOM 2363 O O . VAL B 1 126 ? -18.172 14.195 6.562 1 98.69 126 VAL B O 1
ATOM 2366 N N . THR B 1 127 ? -16.266 13.297 7.246 1 98.62 127 THR B N 1
ATOM 2367 C CA . THR B 1 127 ? -16.25 13.938 8.555 1 98.62 127 THR B CA 1
ATOM 2368 C C . THR B 1 127 ? -15.203 15.047 8.602 1 98.62 127 THR B C 1
ATOM 2370 O O . THR B 1 127 ? -14 14.773 8.531 1 98.62 127 THR B O 1
ATOM 2373 N N . LEU B 1 128 ? -15.695 16.219 8.773 1 98.06 128 LEU B N 1
ATOM 2374 C CA . LEU B 1 128 ? -14.812 17.375 8.836 1 98.06 128 LEU B CA 1
ATOM 2375 C C . LEU B 1 128 ? -14.523 17.766 10.281 1 98.06 128 LEU B C 1
ATOM 2377 O O . LEU B 1 128 ? -15.453 17.969 11.07 1 98.06 128 LEU B O 1
ATOM 2381 N N . ILE B 1 129 ? -13.227 17.828 10.578 1 96.88 129 ILE B N 1
ATOM 2382 C CA . ILE B 1 129 ? -12.789 18.219 11.906 1 96.88 129 ILE B CA 1
ATOM 2383 C C . ILE B 1 129 ? -12.07 19.562 11.828 1 96.88 129 ILE B C 1
ATOM 2385 O O . ILE B 1 129 ? -11.172 19.75 11 1 96.88 129 ILE B O 1
ATOM 2389 N N . ASP B 1 130 ? -12.406 20.453 12.695 1 94.62 130 ASP B N 1
ATOM 2390 C CA . ASP B 1 130 ? -11.758 21.766 12.703 1 94.62 130 ASP B CA 1
ATOM 2391 C C . ASP B 1 130 ? -10.414 21.703 13.43 1 94.62 130 ASP B C 1
ATOM 2393 O O . ASP B 1 130 ? -10.352 21.25 14.578 1 94.62 130 ASP B O 1
ATOM 2397 N N . GLY B 1 131 ? -9.414 22.125 12.758 1 93.88 131 GLY B N 1
ATOM 2398 C CA . GLY B 1 131 ? -8.109 22.266 13.391 1 93.88 131 GLY B CA 1
ATOM 2399 C C . GLY B 1 131 ? -7.832 23.672 13.891 1 93.88 131 GLY B C 1
ATOM 2400 O O . GLY B 1 131 ? -8.516 24.625 13.492 1 93.88 131 GLY B O 1
ATOM 2401 N N . ASP B 1 132 ? -6.91 23.781 14.812 1 93.19 132 ASP B N 1
ATOM 2402 C CA . ASP B 1 132 ? -6.418 25.078 15.273 1 93.19 132 ASP B CA 1
ATOM 2403 C C . ASP B 1 132 ? -5.203 25.531 14.469 1 93.19 132 ASP B C 1
ATOM 2405 O O . ASP B 1 132 ? -4.109 24.984 14.625 1 93.19 132 ASP B O 1
ATOM 2409 N N . PRO B 1 133 ? -5.391 26.547 13.656 1 91.94 133 PRO B N 1
ATOM 2410 C CA . PRO B 1 133 ? -4.281 26.984 12.812 1 91.94 133 PRO B CA 1
ATOM 2411 C C . PRO B 1 133 ? -3.062 27.422 13.617 1 91.94 133 PRO B C 1
ATOM 2413 O O . PRO B 1 133 ? -1.932 27.344 13.133 1 91.94 133 PRO B O 1
ATOM 2416 N N . THR B 1 134 ? -3.26 27.859 14.812 1 92.69 134 THR B N 1
ATOM 2417 C CA . THR B 1 134 ? -2.178 28.391 15.625 1 92.69 134 THR B CA 1
ATOM 2418 C C . THR B 1 134 ? -1.28 27.281 16.141 1 92.69 134 THR B C 1
ATOM 2420 O O . THR B 1 134 ? -0.15 27.531 16.578 1 92.69 134 THR B O 1
ATOM 2423 N N . SER B 1 135 ? -1.693 26.062 16.078 1 93.25 135 SER B N 1
ATOM 2424 C CA . SER B 1 135 ? -0.92 24.938 16.594 1 93.25 135 SER B CA 1
ATOM 2425 C C . SER B 1 135 ? -0.634 23.906 15.492 1 93.25 135 SER B C 1
ATOM 2427 O O . SER B 1 135 ? -0.251 22.781 15.781 1 93.25 135 SER B O 1
ATOM 2429 N N . LYS B 1 136 ? -0.825 24.328 14.328 1 93.69 136 LYS B N 1
ATOM 2430 C CA . LYS B 1 136 ? -0.686 23.422 13.203 1 93.69 136 LYS B CA 1
ATOM 2431 C C . LYS B 1 136 ? 0.763 22.969 13.031 1 93.69 136 LYS B C 1
ATOM 2433 O O . LYS B 1 136 ? 1.681 23.797 13.078 1 93.69 136 LYS B O 1
ATOM 2438 N N . ILE B 1 137 ? 0.915 21.656 12.922 1 93.75 137 ILE B N 1
ATOM 2439 C CA . ILE B 1 137 ? 2.17 21.047 12.5 1 93.75 137 ILE B CA 1
ATOM 2440 C C . ILE B 1 137 ? 2.086 20.672 11.023 1 93.75 137 ILE B C 1
ATOM 2442 O O . ILE B 1 137 ? 1.051 20.188 10.562 1 93.75 137 ILE B O 1
ATOM 2446 N N . SER B 1 138 ? 3.164 20.891 10.258 1 92.31 138 SER B N 1
ATOM 2447 C CA . SER B 1 138 ? 3.184 20.531 8.844 1 92.31 138 SER B CA 1
ATOM 2448 C C . SER B 1 138 ? 4.402 19.688 8.508 1 92.31 138 SER B C 1
ATOM 2450 O O . SER B 1 138 ? 5.379 19.656 9.258 1 92.31 138 SER B O 1
ATOM 2452 N N . ALA B 1 139 ? 4.258 19.031 7.359 1 93.12 139 ALA B N 1
ATOM 2453 C CA . ALA B 1 139 ? 5.406 18.281 6.848 1 93.12 139 ALA B CA 1
ATOM 2454 C C . ALA B 1 139 ? 6.566 19.219 6.516 1 93.12 139 ALA B C 1
ATOM 2456 O O . ALA B 1 139 ? 7.734 18.844 6.641 1 93.12 139 ALA B O 1
ATOM 2457 N N . THR B 1 140 ? 6.227 20.406 6.152 1 92.12 140 THR B N 1
ATOM 2458 C CA . THR B 1 140 ? 7.242 21.422 5.895 1 92.12 140 THR B CA 1
ATOM 2459 C C . THR B 1 140 ? 8.086 21.672 7.145 1 92.12 140 THR B C 1
ATOM 2461 O O . THR B 1 140 ? 9.312 21.812 7.055 1 92.12 140 THR B O 1
ATOM 2464 N N . ASP B 1 141 ? 7.434 21.703 8.289 1 94.06 141 ASP B N 1
ATOM 2465 C CA . ASP B 1 141 ? 8.141 21.875 9.555 1 94.06 141 ASP B CA 1
ATOM 2466 C C . ASP B 1 141 ? 9.125 20.719 9.797 1 94.06 141 ASP B C 1
ATOM 2468 O O . ASP B 1 141 ? 10.25 20.953 10.234 1 94.06 141 ASP B O 1
ATOM 2472 N N . VAL B 1 142 ? 8.703 19.547 9.547 1 95.38 142 VAL B N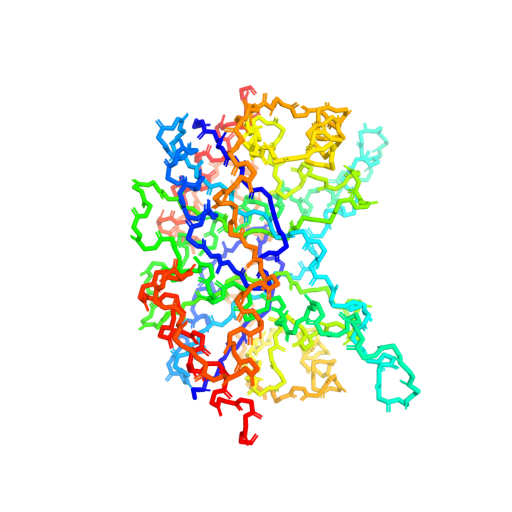 1
ATOM 2473 C CA . VAL B 1 142 ? 9.539 18.359 9.742 1 95.38 142 VAL B CA 1
ATOM 2474 C C . VAL B 1 142 ? 10.75 18.422 8.812 1 95.38 142 VAL B C 1
ATOM 2476 O O . VAL B 1 142 ? 11.883 18.219 9.242 1 95.38 142 VAL B O 1
ATOM 2479 N N . ARG B 1 143 ? 10.555 18.766 7.602 1 94.19 143 ARG B N 1
ATOM 2480 C CA . ARG B 1 143 ? 11.641 18.844 6.625 1 94.19 143 ARG B CA 1
ATOM 2481 C C . ARG B 1 143 ? 12.625 19.938 6.984 1 94.19 143 ARG B C 1
ATOM 2483 O O . ARG B 1 143 ? 13.836 19.781 6.809 1 94.19 143 ARG B O 1
ATOM 2490 N N . ALA B 1 144 ? 12.086 21.062 7.469 1 93.56 144 ALA B N 1
ATOM 2491 C CA . ALA B 1 144 ? 12.945 22.156 7.926 1 93.56 144 ALA B CA 1
ATOM 2492 C C . ALA B 1 144 ? 13.836 21.703 9.078 1 93.56 144 ALA B C 1
ATOM 2494 O O . ALA B 1 144 ? 15.023 22.031 9.117 1 93.56 144 ALA B O 1
ATOM 2495 N N . ALA B 1 145 ? 13.219 20.953 9.984 1 94.31 145 ALA B N 1
ATOM 2496 C CA . ALA B 1 145 ? 13.984 20.438 11.125 1 94.31 145 ALA B CA 1
ATOM 2497 C C . ALA B 1 145 ? 15.078 19.484 10.664 1 94.31 145 ALA B C 1
ATOM 2499 O O . ALA B 1 145 ? 16.188 19.5 11.188 1 94.31 145 ALA B O 1
ATOM 2500 N N . ILE B 1 146 ? 14.789 18.609 9.734 1 91.44 146 ILE B N 1
ATOM 2501 C CA . ILE B 1 146 ? 15.773 17.703 9.172 1 91.44 146 ILE B CA 1
ATOM 2502 C C . ILE B 1 146 ? 16.938 18.484 8.578 1 91.44 146 ILE B C 1
ATOM 2504 O O . ILE B 1 146 ? 18.094 18.203 8.875 1 91.44 146 ILE B O 1
ATOM 2508 N N . ALA B 1 147 ? 16.594 19.516 7.793 1 90.62 147 ALA B N 1
ATOM 2509 C CA . ALA B 1 147 ? 17.609 20.328 7.109 1 90.62 147 ALA B CA 1
ATOM 2510 C C . ALA B 1 147 ? 18.5 21.062 8.117 1 90.62 147 ALA B C 1
ATOM 2512 O O . ALA B 1 147 ? 19.703 21.188 7.906 1 90.62 147 ALA B O 1
ATOM 2513 N N . ALA B 1 148 ? 17.906 21.484 9.188 1 93.25 148 ALA B N 1
ATOM 2514 C CA . ALA B 1 148 ? 18.625 22.281 10.195 1 93.25 148 ALA B CA 1
ATOM 2515 C C . ALA B 1 148 ? 19.344 21.375 11.188 1 93.25 148 ALA B C 1
ATOM 2517 O O . ALA B 1 148 ? 20.188 21.844 11.961 1 93.25 148 ALA B O 1
ATOM 2518 N N . GLY B 1 149 ? 18.953 20.109 11.172 1 92.12 149 GLY B N 1
ATOM 2519 C CA . GLY B 1 149 ? 19.531 19.188 12.141 1 92.12 149 GLY B CA 1
ATOM 2520 C C . GLY B 1 149 ? 19.016 19.422 13.555 1 92.12 149 GLY B C 1
ATOM 2521 O O . GLY B 1 149 ? 19.75 19.219 14.523 1 92.12 149 GLY B O 1
ATOM 2522 N N . THR B 1 150 ? 17.828 19.922 13.641 1 93 150 THR B N 1
ATOM 2523 C CA . THR B 1 150 ? 17.25 20.188 14.953 1 93 150 THR B CA 1
ATOM 2524 C C . THR B 1 150 ? 16.344 19.047 15.391 1 93 150 THR B C 1
ATOM 2526 O O . THR B 1 150 ? 16.016 18.172 14.586 1 93 150 THR B O 1
ATOM 2529 N N . SER B 1 151 ? 15.984 19.125 16.609 1 92.19 151 SER B N 1
ATOM 2530 C CA . SER B 1 151 ? 15.164 18.062 17.172 1 92.19 151 SER B CA 1
ATOM 2531 C C . SER B 1 151 ? 13.789 18 16.516 1 92.19 151 SER B C 1
ATOM 2533 O O . SER B 1 151 ? 13.18 19.031 16.234 1 92.19 151 SER B O 1
ATOM 2535 N N . ARG B 1 152 ? 13.32 16.75 16.328 1 93.44 152 ARG B N 1
ATOM 2536 C CA . ARG B 1 152 ? 12.016 16.484 15.719 1 93.44 152 ARG B CA 1
ATOM 2537 C C . ARG B 1 152 ? 11.047 15.883 16.734 1 93.44 152 ARG B C 1
ATOM 2539 O O . ARG B 1 152 ? 9.977 15.398 16.359 1 93.44 152 ARG B O 1
ATOM 2546 N N . ALA B 1 153 ? 11.359 15.898 17.969 1 92.88 153 ALA B N 1
ATOM 2547 C CA . ALA B 1 153 ? 10.641 15.188 19.031 1 92.88 153 ALA B CA 1
ATOM 2548 C C . ALA B 1 153 ? 9.219 15.727 19.172 1 92.88 153 ALA B C 1
ATOM 2550 O O . ALA B 1 153 ? 8.289 14.977 19.484 1 92.88 153 ALA B O 1
ATOM 2551 N N . ASP B 1 154 ? 9.039 17 18.938 1 94.44 154 ASP B N 1
ATOM 2552 C CA . ASP B 1 154 ? 7.723 17.609 19.078 1 94.44 154 ASP B CA 1
ATOM 2553 C C . ASP B 1 154 ? 6.887 17.422 17.812 1 94.44 154 ASP B C 1
ATOM 2555 O O . 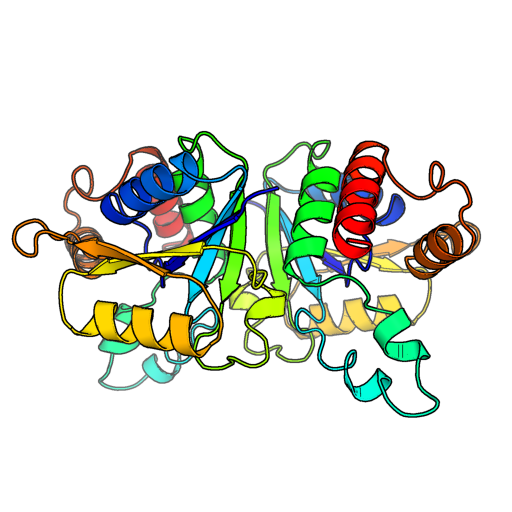ASP B 1 154 ? 5.676 17.656 17.828 1 94.44 154 ASP B O 1
ATOM 2559 N N . LEU B 1 155 ? 7.531 16.953 16.75 1 97 155 LEU B N 1
ATOM 2560 C CA . LEU B 1 155 ? 6.871 16.906 15.453 1 97 155 LEU B CA 1
ATOM 2561 C C . LEU B 1 155 ? 6.488 15.469 15.094 1 97 155 LEU B C 1
ATOM 2563 O O . LEU B 1 155 ? 5.492 15.242 14.406 1 97 155 LEU B O 1
ATOM 2567 N N . LEU B 1 156 ? 7.297 14.531 15.602 1 97.62 156 LEU B N 1
ATOM 2568 C CA . LEU B 1 156 ? 7.137 13.133 15.203 1 97.62 156 LEU B CA 1
ATOM 2569 C C . LEU B 1 156 ? 6.996 12.234 16.422 1 97.62 156 LEU B C 1
ATOM 2571 O O . LEU B 1 156 ? 7.672 12.438 17.438 1 97.62 156 LEU B O 1
ATOM 2575 N N . PRO B 1 157 ? 6.148 11.188 16.266 1 96.56 157 PRO B N 1
ATOM 2576 C CA . PRO B 1 157 ? 6.273 10.117 17.266 1 96.56 157 PRO B CA 1
ATOM 2577 C C . PRO B 1 157 ? 7.652 9.461 17.25 1 96.56 157 PRO B C 1
ATOM 2579 O O . PRO B 1 157 ? 8.289 9.367 16.188 1 96.56 157 PRO B O 1
ATOM 2582 N N . PRO B 1 158 ? 8.094 9 18.406 1 96.75 158 PRO B N 1
ATOM 2583 C CA . PRO B 1 158 ? 9.43 8.422 18.484 1 96.75 158 PRO B CA 1
ATOM 2584 C C . PRO B 1 158 ? 9.656 7.309 17.453 1 96.75 158 PRO B C 1
ATOM 2586 O O . PRO B 1 158 ? 10.711 7.25 16.828 1 96.75 158 PRO B O 1
ATOM 2589 N N . ALA B 1 159 ? 8.672 6.465 17.297 1 97.25 159 ALA B N 1
ATOM 2590 C CA . ALA B 1 159 ? 8.812 5.352 16.359 1 97.25 159 ALA B CA 1
ATOM 2591 C C . ALA B 1 159 ? 9.016 5.855 14.938 1 97.25 159 ALA B C 1
ATOM 2593 O O . ALA B 1 159 ? 9.789 5.273 14.172 1 97.25 159 ALA B O 1
ATOM 2594 N N . VAL B 1 160 ? 8.328 6.895 14.586 1 98 160 VAL B N 1
ATOM 2595 C CA . VAL B 1 160 ? 8.461 7.477 13.258 1 98 160 VAL B CA 1
ATOM 2596 C C . VAL B 1 160 ? 9.844 8.109 13.109 1 98 160 VAL B C 1
ATOM 2598 O O . VAL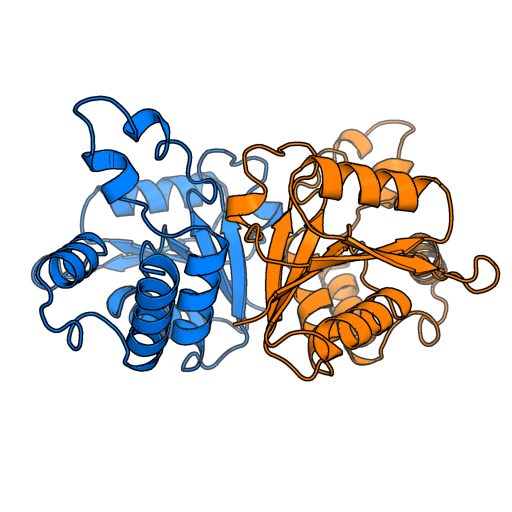 B 1 160 ? 10.5 7.957 12.07 1 98 160 VAL B O 1
ATOM 2601 N N . ASP B 1 161 ? 10.25 8.789 14.133 1 97.5 161 ASP B N 1
ATOM 2602 C CA . ASP B 1 161 ? 11.562 9.422 14.102 1 97.5 161 ASP B CA 1
ATOM 2603 C C . ASP B 1 161 ? 12.672 8.383 13.922 1 97.5 161 ASP B C 1
ATOM 2605 O O . ASP B 1 161 ? 13.648 8.625 13.203 1 97.5 161 ASP B O 1
ATOM 2609 N N . ASP B 1 162 ? 12.578 7.277 14.586 1 97.06 162 ASP B N 1
ATOM 2610 C CA . ASP B 1 162 ? 13.555 6.199 14.453 1 97.06 162 ASP B CA 1
ATOM 2611 C C . ASP B 1 162 ? 13.656 5.727 13.008 1 97.06 162 ASP B C 1
ATOM 2613 O O . ASP B 1 162 ? 14.758 5.566 12.477 1 97.06 162 ASP B O 1
ATOM 2617 N N . VAL B 1 163 ? 12.516 5.508 12.383 1 96.75 163 VAL B N 1
ATOM 2618 C CA . VAL B 1 163 ? 12.492 5.043 11 1 96.75 163 VAL B CA 1
ATOM 2619 C C . VAL B 1 163 ? 13.047 6.125 10.078 1 96.75 163 VAL B C 1
ATOM 2621 O O . VAL B 1 163 ? 13.812 5.828 9.156 1 96.75 163 VAL B O 1
ATOM 2624 N N . LEU B 1 164 ? 12.656 7.344 10.352 1 96.5 164 LEU B N 1
ATOM 2625 C CA . LEU B 1 164 ? 13.148 8.461 9.547 1 96.5 164 LEU B CA 1
ATOM 2626 C C . LEU B 1 164 ? 14.664 8.555 9.617 1 96.5 164 LEU B C 1
ATOM 2628 O O . LEU B 1 164 ? 15.328 8.727 8.586 1 96.5 164 LEU B O 1
ATOM 2632 N N . ALA B 1 165 ? 15.18 8.469 10.781 1 94.56 165 ALA B N 1
ATOM 2633 C CA . ALA B 1 165 ? 16.625 8.508 10.969 1 94.56 165 ALA B CA 1
ATOM 2634 C C . ALA B 1 165 ? 17.312 7.402 10.172 1 94.56 165 ALA B C 1
ATOM 2636 O O . ALA B 1 165 ? 18.344 7.637 9.531 1 94.56 165 ALA B O 1
ATOM 2637 N N . ARG B 1 166 ? 16.766 6.266 10.227 1 94.62 166 ARG B N 1
ATOM 2638 C CA . ARG B 1 166 ? 17.312 5.141 9.477 1 94.62 166 ARG B CA 1
ATOM 2639 C C . ARG B 1 166 ? 17.281 5.418 7.98 1 94.62 166 ARG B C 1
ATOM 2641 O O . ARG B 1 166 ? 18.281 5.18 7.285 1 94.62 166 ARG B O 1
ATOM 2648 N N . LEU B 1 167 ? 16.203 5.945 7.5 1 92.75 167 LEU B N 1
ATOM 2649 C CA . LEU B 1 167 ? 16.062 6.238 6.078 1 92.75 167 LEU B CA 1
ATOM 2650 C C . LEU B 1 167 ? 17.078 7.289 5.641 1 92.75 167 LEU B C 1
ATOM 2652 O O . LEU B 1 167 ? 17.672 7.176 4.562 1 92.75 167 LEU B O 1
ATOM 2656 N N . LEU B 1 168 ? 17.234 8.297 6.457 1 91.44 168 LEU B N 1
ATOM 2657 C CA . LEU B 1 168 ? 18.172 9.375 6.141 1 91.44 168 LEU B CA 1
ATOM 2658 C C . LEU B 1 168 ? 19.609 8.859 6.121 1 91.44 168 LEU B C 1
ATOM 2660 O O . LEU B 1 168 ? 20.422 9.312 5.309 1 91.44 168 LEU B O 1
ATOM 2664 N N . GLN B 1 169 ? 19.922 7.926 6.945 1 89.81 169 GLN B N 1
ATOM 2665 C CA . GLN B 1 169 ? 21.25 7.316 6.973 1 89.81 169 GLN B CA 1
ATOM 2666 C C . GLN B 1 169 ? 21.5 6.48 5.719 1 89.81 169 GLN B C 1
ATOM 2668 O O . GLN B 1 169 ? 22.609 6.48 5.172 1 89.81 169 GLN B O 1
ATOM 2673 N N . GLU B 1 170 ? 20.516 5.773 5.297 1 86.94 170 GLU B N 1
ATOM 2674 C CA . GLU B 1 170 ? 20.625 4.918 4.121 1 86.94 170 GLU B CA 1
ATOM 2675 C C . GLU B 1 170 ? 20.844 5.742 2.855 1 86.94 170 GLU B C 1
ATOM 2677 O O . GLU B 1 170 ? 21.5 5.281 1.911 1 86.94 170 GLU B O 1
ATOM 2682 N N . ARG B 1 171 ? 20.375 6.934 2.83 1 78.56 171 ARG B N 1
ATOM 2683 C CA . ARG B 1 171 ? 20.531 7.824 1.683 1 78.56 171 ARG B CA 1
ATOM 2684 C C . ARG B 1 171 ? 21.922 8.438 1.65 1 78.56 171 ARG B C 1
ATOM 2686 O O . ARG B 1 171 ? 22.422 8.797 0.583 1 78.56 171 ARG B O 1
ATOM 2693 N N . ALA B 1 172 ? 22.516 8.695 2.734 1 70 172 ALA B N 1
ATOM 2694 C CA . ALA B 1 172 ? 23.844 9.297 2.838 1 70 172 ALA B CA 1
ATOM 2695 C C . ALA B 1 172 ? 24.922 8.312 2.422 1 70 172 ALA B C 1
ATOM 2697 O O . ALA B 1 172 ? 26.031 8.719 2.033 1 70 172 ALA B O 1
ATOM 2698 N N . ARG B 1 173 ? 24.656 7.094 2.271 1 60.97 173 ARG B N 1
ATOM 2699 C CA . ARG B 1 173 ? 25.641 6.094 1.85 1 60.97 173 ARG B CA 1
ATOM 2700 C C . ARG B 1 173 ? 25.625 5.922 0.335 1 60.97 173 ARG B C 1
ATOM 2702 O O . ARG B 1 173 ? 24.578 6.023 -0.299 1 60.97 173 ARG B O 1
#

Radius of gyration: 20.55 Å; Cα contacts (8 Å, |Δi|>4): 577; chains: 2; bounding box: 51×59×43 Å

Sequence (346 aa):
MSLACVTGRFQPVHRQHVELFIRAAQEADHLIVAITNPDPGARHLAKQSAHRHLESANPFSYFERVQLLQAALIGVPVPSTIVPFDLSRPEHWHDYVPASAIQFVRAFSEWEREKANRLSDGGYRVTLIDGDPTSKISATDVRAAIAAGTSRADLLPPAVDDVLARLLQERARMSLACVTGRFQPVHRQHVELFIRAAQEADHLIVAITNPDPGARHLAKQSAHRHLESANPFSYFERVQLLQAALIGVPVPSTIVPFDLSRPEHWHDYVPASAIQFVRAFSEWEREKANRLSDGGYRVTLIDGDPTSKISATDVRAAIAAGTSRADLLPPAVDDVLARLLQERAR

pLDDT: mean 89.9, std 16.98, range [29.58, 98.94]

Solvent-accessible surface area (backbone atoms only — not comparable to full-atom values): 18992 Å² total; per-residue (Å²): 136,47,38,17,30,41,71,41,66,42,50,49,70,34,42,68,54,44,52,48,50,44,59,42,32,73,74,24,64,28,29,35,40,28,30,28,63,49,63,76,81,62,42,68,74,35,73,76,65,91,63,62,62,58,32,63,60,50,73,59,40,42,43,54,33,50,56,39,46,56,41,55,44,74,80,40,93,40,59,72,46,73,37,66,36,53,80,90,41,70,94,49,43,55,40,42,45,53,58,80,28,34,34,49,42,69,27,65,52,69,65,44,48,49,52,48,48,51,44,37,75,72,59,31,49,70,47,79,40,84,48,60,63,90,71,64,80,51,38,65,55,51,52,50,24,61,74,68,69,47,84,52,72,91,46,29,50,68,59,28,46,54,50,48,52,52,53,56,52,61,64,74,101,135,48,39,17,30,41,71,41,65,43,50,49,70,35,42,70,55,43,53,49,51,44,58,42,32,74,74,25,64,28,30,34,41,28,30,27,63,50,65,75,76,62,39,69,73,33,75,75,68,89,60,57,62,54,27,63,58,49,71,57,40,43,44,54,33,48,56,38,46,56,41,55,45,74,81,41,94,40,59,70,44,74,36,66,35,51,80,89,42,69,93,50,44,55,38,42,46,54,59,80,27,34,36,48,41,69,27,65,52,67,66,44,50,50,52,47,48,51,44,37,74,72,58,31,48,68,49,79,39,84,48,59,61,90,71,65,81,53,37,66,57,52,52,49,25,61,76,69,67,48,84,52,70,93,48,28,50,67,58,29,46,54,49,47,52,51,53,54,53,60,64,74,99

InterPro domains:
  IPR004821 Cytidyltransferase-like domain [PF01467] (7-144)
  IPR004821 Cytidyltransferase-like domain [TIGR00125] (4-77)
  IPR014729 Rossmann-like alpha/beta/alpha sandwich fold [G3DSA:3.40.50.620] (2-173)